Protein AF-A0A7X7C163-F1 (afdb_monomer)

Sequence (228 aa):
MSGCGCSKETPCEDKKSQQENHPSIAEASNSKNCDNTPSCCGEEEEEKSSSPCCNTSNSCEDTAQSCCGSDPKENLSTEDVLKNSHYMSEYLVPKMDCSAEEQMVRMALSSIDGVQKLIFDLPNRSLKVLHNQKDENITTKLEALGFGAKLVKTETYISNQQAKQTSTYTIPKMDCSAEEQMVRMALADIEAVKGLTFDLPNRKLKVFHNEGSQQITAKLEGLGFGAK

Foldseek 3Di:
DYDDDDDDDDDDDDDDDDDDDDDDDDDDDDDDDDDDDDDDDDDDDDDDDDDDDDDDDDDDDDDDDDDDDDDPDPPPDPVVVLQPFKKKWKKQQQQQQDVVSVVVLVVLCVPDPFFDDWDDDNVRSMIIIIGSDDCPSSQVSSVVVVRPMDTPDMGTQQDLVVFPDKDKKQQQQLQDVVVVVVLVVLCVPPPQFRDWDDDNVRNMIITRGHDDVVVSQVSSVVVVRPMD

Secondary structure (DSSP, 8-state):
-----------------------------------------------------------------------------HHHHHHT-EEEEEEE-TT--SHHHHHHHHHHHTTSTTEEEEEEETTTTEEEEEESS-THHHHHHHHTTTS--EEEEEEEE--GGG-SEEEEEE-TT--SHHHHHHHHHHHTT-TTEEEEEEETTTTEEEEEESS-HHHHHHHHHHTTS---

Mean predicted aligned error: 19.66 Å

Structure (mmCIF, N/CA/C/O backbone):
data_AF-A0A7X7C163-F1
#
_entry.id   AF-A0A7X7C163-F1
#
loop_
_atom_site.group_PDB
_atom_site.id
_atom_site.type_symbol
_atom_site.label_atom_id
_atom_site.label_alt_id
_atom_site.label_comp_id
_atom_site.label_asym_id
_atom_site.label_entity_id
_atom_site.label_seq_id
_atom_site.pdbx_PDB_ins_code
_atom_site.Cartn_x
_atom_site.Cartn_y
_atom_site.Cartn_z
_atom_site.occupancy
_atom_site.B_iso_or_equiv
_atom_site.auth_seq_id
_atom_site.auth_comp_id
_atom_site.auth_asym_id
_atom_site.auth_atom_id
_atom_site.pdbx_PDB_model_num
ATOM 1 N N . MET A 1 1 ? 54.434 -41.492 25.769 1.00 43.34 1 MET A N 1
ATOM 2 C CA . MET A 1 1 ? 54.357 -40.140 26.360 1.00 43.34 1 MET A CA 1
ATOM 3 C C . MET A 1 1 ? 53.172 -39.471 25.675 1.00 43.34 1 MET A C 1
ATOM 5 O O . MET A 1 1 ? 53.301 -39.134 24.512 1.00 43.34 1 MET A O 1
ATOM 9 N N . SER A 1 2 ? 51.940 -39.621 26.167 1.00 45.62 2 SER A N 1
ATOM 10 C CA . SER A 1 2 ? 51.389 -39.162 27.462 1.00 45.62 2 SER A CA 1
ATOM 11 C C . SER A 1 2 ? 51.064 -37.659 27.410 1.00 45.62 2 SER A C 1
ATOM 13 O O . SER A 1 2 ? 51.985 -36.873 27.239 1.00 45.62 2 SER A O 1
ATOM 15 N N . GLY A 1 3 ? 49.804 -37.228 27.544 1.00 41.19 3 GLY A N 1
ATOM 16 C CA . GLY A 1 3 ? 48.594 -38.038 27.763 1.00 41.19 3 GLY A CA 1
ATOM 17 C C . GLY A 1 3 ? 47.276 -37.270 27.595 1.00 41.19 3 GLY A C 1
ATOM 18 O O . GLY A 1 3 ? 47.270 -36.104 27.213 1.00 41.19 3 GLY A O 1
ATOM 19 N N . CYS A 1 4 ? 46.160 -37.956 27.854 1.00 47.44 4 CYS A N 1
ATOM 20 C CA . CYS A 1 4 ? 44.799 -37.415 27.760 1.00 47.44 4 CYS A CA 1
ATOM 21 C C . CYS A 1 4 ? 44.420 -36.552 28.980 1.00 47.44 4 CYS A C 1
ATOM 23 O O . CYS A 1 4 ? 45.044 -36.652 30.034 1.00 47.44 4 CYS A O 1
ATOM 25 N N . GLY A 1 5 ? 43.344 -35.764 28.856 1.00 39.53 5 GLY A N 1
ATOM 26 C CA . GLY A 1 5 ? 42.846 -34.885 29.922 1.00 39.53 5 GLY A CA 1
ATOM 27 C C . GLY A 1 5 ? 41.335 -34.639 29.867 1.00 39.53 5 GLY A C 1
ATOM 28 O O . GLY A 1 5 ? 40.908 -33.502 29.713 1.00 39.53 5 GLY A O 1
ATOM 29 N N . CYS A 1 6 ? 40.523 -35.696 29.973 1.00 45.75 6 CYS A N 1
ATOM 30 C CA . CYS A 1 6 ? 39.070 -35.589 30.178 1.00 45.75 6 CYS A CA 1
ATOM 31 C C . CYS A 1 6 ? 38.706 -35.916 31.637 1.00 45.75 6 CYS A C 1
ATOM 33 O O . CYS A 1 6 ? 39.277 -36.829 32.234 1.00 45.75 6 CYS A O 1
ATOM 35 N N . SER A 1 7 ? 37.782 -35.150 32.221 1.00 51.50 7 SER A N 1
ATOM 36 C CA . SER A 1 7 ? 37.245 -35.274 33.591 1.00 51.50 7 SER A CA 1
ATOM 37 C C . SER A 1 7 ? 36.124 -34.237 33.755 1.00 51.50 7 SER A C 1
ATOM 39 O O . SER A 1 7 ? 36.299 -33.131 33.253 1.00 51.50 7 SER A O 1
ATOM 41 N N . LYS A 1 8 ? 34.988 -34.451 34.431 1.00 43.84 8 LYS A N 1
ATOM 42 C CA . LYS A 1 8 ? 34.334 -35.616 35.081 1.00 43.84 8 LYS A CA 1
ATOM 43 C C . LYS A 1 8 ? 32.813 -35.387 34.918 1.00 43.84 8 LYS A C 1
ATOM 45 O O . LYS A 1 8 ? 32.394 -34.238 34.885 1.00 43.84 8 LYS A O 1
ATOM 50 N N . GLU A 1 9 ? 32.017 -36.375 34.520 1.00 38.50 9 GLU A N 1
ATOM 51 C CA . GLU A 1 9 ? 31.303 -37.364 35.359 1.00 38.50 9 GLU A CA 1
ATOM 52 C C . GLU A 1 9 ? 30.179 -36.817 36.278 1.00 38.50 9 GLU A C 1
ATOM 54 O O . GLU A 1 9 ? 30.299 -35.782 36.924 1.00 38.50 9 GLU A O 1
ATOM 59 N N . THR A 1 10 ? 29.073 -37.571 36.253 1.00 44.94 10 THR A N 1
ATOM 60 C CA . THR A 1 10 ? 27.716 -37.479 36.863 1.00 44.94 10 THR A CA 1
ATOM 61 C C . THR A 1 10 ? 27.702 -37.820 38.387 1.00 44.94 10 THR A C 1
ATOM 63 O O . THR A 1 10 ? 28.803 -38.091 38.871 1.00 44.94 10 THR A O 1
ATOM 66 N N . PRO A 1 11 ? 26.577 -37.872 39.182 1.00 47.72 11 PRO A N 1
ATOM 67 C CA . PRO A 1 11 ? 25.176 -38.224 38.811 1.00 47.72 11 PRO A CA 1
ATOM 68 C C . PRO A 1 11 ? 23.972 -37.669 39.654 1.00 47.72 11 PRO A C 1
ATOM 70 O O . PRO A 1 11 ? 24.165 -36.829 40.521 1.00 47.72 11 PRO A O 1
ATOM 73 N N . CYS A 1 12 ? 22.750 -38.162 39.329 1.00 32.56 12 CYS A N 1
ATOM 74 C CA . CYS A 1 12 ? 21.552 -38.565 40.139 1.00 32.56 12 CYS A CA 1
ATOM 75 C C . CYS A 1 12 ? 21.162 -37.850 41.479 1.00 32.56 12 CYS A C 1
ATOM 77 O O . CYS A 1 12 ? 22.019 -37.351 42.190 1.00 32.56 12 CYS A O 1
ATOM 79 N N . GLU A 1 13 ? 19.903 -37.817 41.974 1.00 34.78 13 GLU A N 1
ATOM 80 C CA . GLU A 1 13 ? 18.602 -38.428 41.579 1.00 34.78 13 GLU A CA 1
ATOM 81 C C . GLU A 1 13 ? 17.375 -37.752 42.274 1.00 34.78 13 GLU A C 1
ATOM 83 O O . GLU A 1 13 ? 17.537 -36.985 43.219 1.00 34.78 13 GLU A O 1
ATOM 88 N N . ASP A 1 14 ? 16.157 -38.087 41.817 1.00 37.56 14 ASP A N 1
ATOM 89 C CA . ASP A 1 14 ? 14.816 -38.090 42.462 1.00 37.56 14 ASP A CA 1
ATOM 90 C C . ASP A 1 14 ? 14.486 -37.330 43.782 1.00 37.56 14 ASP A C 1
ATOM 92 O O . ASP A 1 14 ? 15.021 -37.651 44.846 1.00 37.56 14 ASP A O 1
ATOM 96 N N . LYS A 1 15 ? 13.350 -36.582 43.785 1.00 40.62 15 LYS A N 1
ATOM 97 C CA . LYS A 1 15 ? 12.079 -37.022 44.457 1.00 40.62 15 LYS A CA 1
ATOM 98 C C . LYS A 1 15 ? 10.844 -36.087 44.353 1.00 40.62 15 LYS A C 1
ATOM 100 O O . LYS A 1 15 ? 10.758 -35.046 44.992 1.00 40.62 15 LYS A O 1
ATOM 105 N N . LYS A 1 16 ? 9.814 -36.591 43.657 1.00 35.09 16 LYS A N 1
ATOM 106 C CA . LYS A 1 16 ? 8.358 -36.605 43.976 1.00 35.09 16 LYS A CA 1
ATOM 107 C C . LYS A 1 16 ? 7.846 -35.877 45.249 1.00 35.09 16 LYS A C 1
ATOM 109 O O . LYS A 1 16 ? 8.135 -36.356 46.347 1.00 35.09 16 LYS A O 1
ATOM 114 N N . SER A 1 17 ? 6.863 -34.961 45.104 1.00 33.31 17 SER A N 1
ATOM 115 C CA . SER A 1 17 ? 5.543 -34.991 45.811 1.00 33.31 17 SER A CA 1
ATOM 116 C C . SER A 1 17 ? 4.623 -33.766 45.601 1.00 33.31 17 SER A C 1
ATOM 118 O O . SER A 1 17 ? 5.122 -32.656 45.647 1.00 33.31 17 SER A O 1
ATOM 120 N N . GLN A 1 18 ? 3.300 -34.031 45.520 1.00 40.78 18 GLN A N 1
ATOM 121 C CA . GLN A 1 18 ? 2.119 -33.267 46.025 1.00 40.78 18 GLN A CA 1
ATOM 122 C C . GLN A 1 18 ? 1.960 -31.774 45.609 1.00 40.78 18 GLN A C 1
ATOM 124 O O . GLN A 1 18 ? 2.903 -31.005 45.691 1.00 40.78 18 GLN A O 1
ATOM 129 N N . GLN A 1 19 ? 0.841 -31.255 45.074 1.00 40.81 19 GLN A N 1
ATOM 130 C CA . GLN A 1 19 ? -0.621 -31.462 45.234 1.00 40.81 19 GLN A CA 1
ATOM 131 C C . GLN A 1 19 ? -1.280 -30.684 46.394 1.00 40.81 19 GLN A C 1
ATOM 133 O O . GLN A 1 19 ? -1.456 -31.238 47.472 1.00 40.81 19 GLN A O 1
ATOM 138 N N . GLU A 1 20 ? -1.816 -29.499 46.078 1.00 36.47 20 GLU A N 1
ATOM 139 C CA . GLU A 1 20 ? -3.064 -28.924 46.625 1.00 36.47 20 GLU A CA 1
ATOM 140 C C . GLU A 1 20 ? -3.796 -28.250 45.437 1.00 36.47 20 GLU A C 1
ATOM 142 O O . GLU A 1 20 ? -3.162 -27.564 44.641 1.00 36.47 20 GLU A O 1
ATOM 147 N N . ASN A 1 21 ? -5.013 -28.647 45.046 1.00 34.69 21 ASN A N 1
ATOM 148 C CA . ASN A 1 21 ? -6.329 -28.448 45.677 1.00 34.69 21 ASN A CA 1
ATOM 149 C C . ASN A 1 21 ? -6.842 -26.995 45.630 1.00 34.69 21 ASN A C 1
ATOM 151 O O . ASN A 1 21 ? -6.471 -26.163 46.446 1.00 34.69 21 ASN A O 1
ATOM 155 N N . HIS A 1 22 ? -7.800 -26.745 44.732 1.00 40.66 22 HIS A N 1
ATOM 156 C CA . HIS A 1 22 ? -8.707 -25.595 44.778 1.00 40.66 22 HIS A CA 1
ATOM 157 C C . HIS A 1 22 ? -10.124 -26.065 44.394 1.00 40.66 22 HIS A C 1
ATOM 159 O O . HIS A 1 22 ? -10.364 -26.354 43.220 1.00 40.66 22 HIS A O 1
ATOM 165 N N . PRO A 1 23 ? -11.061 -26.194 45.349 1.00 41.75 23 PRO A N 1
ATOM 166 C CA . PRO A 1 23 ? -12.458 -26.486 45.054 1.00 41.75 23 PRO A CA 1
ATOM 167 C C . PRO A 1 23 ? -13.252 -25.195 44.806 1.00 41.75 23 PRO A C 1
ATOM 169 O O . PRO A 1 23 ? -12.978 -24.157 45.407 1.00 41.75 23 PRO A O 1
ATOM 172 N N . SER A 1 24 ? -14.305 -25.283 43.996 1.00 38.94 24 SER A N 1
ATOM 173 C CA . SER A 1 24 ? -15.470 -24.402 44.119 1.00 38.94 24 SER A CA 1
ATOM 174 C C . SER A 1 24 ? -16.736 -25.166 43.728 1.00 38.94 24 SER A C 1
ATOM 176 O O . SER A 1 24 ? -16.663 -26.178 43.029 1.00 38.94 24 SER A O 1
ATOM 178 N N . ILE A 1 25 ? -17.875 -24.732 44.261 1.00 39.25 25 ILE A N 1
ATOM 179 C CA . ILE A 1 25 ? -19.127 -25.499 44.326 1.00 39.25 25 ILE A CA 1
ATOM 180 C C . ILE A 1 25 ? -20.136 -24.987 43.281 1.00 39.25 25 ILE A C 1
ATOM 182 O O . ILE A 1 25 ? -19.998 -23.889 42.746 1.00 39.25 25 ILE A O 1
ATOM 186 N N . ALA A 1 26 ? -21.108 -25.833 42.939 1.00 33.66 26 ALA A N 1
ATOM 187 C CA . ALA A 1 26 ? -22.100 -25.608 41.894 1.00 33.66 26 ALA A CA 1
ATOM 188 C C . ALA A 1 26 ? -23.344 -24.811 42.362 1.00 33.66 26 ALA A C 1
ATOM 190 O O . ALA A 1 26 ? -23.456 -24.426 43.521 1.00 33.66 26 ALA A O 1
ATOM 191 N N . GLU A 1 27 ? -24.290 -24.661 41.426 1.00 30.41 27 GLU A N 1
ATOM 192 C CA . GLU A 1 27 ? -25.706 -24.287 41.600 1.00 30.41 27 GLU A CA 1
ATOM 193 C C . GLU A 1 27 ? -26.065 -22.841 42.004 1.00 30.41 27 GLU A C 1
ATOM 195 O O . GLU A 1 27 ? -25.973 -22.438 43.158 1.00 30.41 27 GLU A O 1
ATOM 200 N N . ALA A 1 28 ? -26.678 -22.118 41.055 1.00 33.34 28 ALA A N 1
ATOM 201 C CA . ALA A 1 28 ? -27.829 -21.247 41.326 1.00 33.34 28 ALA A CA 1
ATOM 202 C C . ALA A 1 28 ? -28.671 -21.050 40.048 1.00 33.34 28 ALA A C 1
ATOM 204 O O . ALA A 1 28 ? -28.239 -20.422 39.083 1.00 33.34 28 ALA A O 1
ATOM 205 N N . SER A 1 29 ? -29.883 -21.602 40.036 1.00 34.09 29 SER A N 1
ATOM 206 C CA . SER A 1 29 ? -30.812 -21.580 38.899 1.00 34.09 29 SER A CA 1
ATOM 207 C C . SER A 1 29 ? -31.356 -20.182 38.579 1.00 34.09 29 SER A C 1
ATOM 209 O O . SER A 1 29 ? -31.888 -19.519 39.469 1.00 34.09 29 SER A O 1
ATOM 211 N N . ASN A 1 30 ? -31.389 -19.789 37.300 1.00 38.81 30 ASN A N 1
ATOM 212 C CA . ASN A 1 30 ? -32.339 -18.771 36.835 1.00 38.81 30 ASN A CA 1
ATOM 213 C C . ASN A 1 30 ? -32.775 -18.974 35.374 1.00 38.81 30 ASN A C 1
ATOM 215 O O . ASN A 1 30 ? -32.057 -18.613 34.449 1.00 38.81 30 ASN A O 1
ATOM 219 N N . SER A 1 31 ? -33.977 -19.525 35.203 1.00 38.12 31 SER A N 1
ATOM 220 C CA . SER A 1 31 ? -34.828 -19.363 34.018 1.00 38.12 31 SER A CA 1
ATOM 221 C C . SER A 1 31 ? -36.252 -19.745 34.415 1.00 38.12 31 SER A C 1
ATOM 223 O O . SER A 1 31 ? -36.594 -20.927 34.473 1.00 38.12 31 SER A O 1
ATOM 225 N N . LYS A 1 32 ? -37.084 -18.752 34.748 1.00 42.88 32 LYS A N 1
ATOM 226 C CA . LYS A 1 32 ? -38.535 -18.954 34.855 1.00 42.88 32 LYS A CA 1
ATOM 227 C C . LYS A 1 32 ? -39.162 -18.736 33.486 1.00 42.88 32 LYS A C 1
ATOM 229 O O . LYS A 1 32 ? -38.923 -17.715 32.853 1.00 42.88 32 LYS A O 1
ATOM 234 N N . ASN A 1 33 ? -39.958 -19.709 33.065 1.00 33.28 33 ASN A N 1
ATOM 235 C CA . ASN A 1 33 ? -40.714 -19.660 31.826 1.00 33.28 33 ASN A CA 1
ATOM 236 C C . ASN A 1 33 ? -41.830 -18.597 31.887 1.00 33.28 33 ASN A C 1
ATOM 238 O O . ASN A 1 33 ? -42.485 -18.453 32.922 1.00 33.28 33 ASN A O 1
ATOM 242 N N . CYS A 1 34 ? -42.084 -17.934 30.761 1.00 32.50 34 CYS A N 1
ATOM 243 C CA . CYS A 1 34 ? -43.362 -17.300 30.452 1.00 32.50 34 CYS A CA 1
ATOM 244 C C . CYS A 1 34 ? -43.662 -17.358 28.942 1.00 32.50 34 CYS A C 1
ATOM 246 O O . CYS A 1 34 ? -43.731 -16.336 28.261 1.00 32.50 34 CYS A O 1
ATOM 248 N N . ASP A 1 35 ? -43.900 -18.571 28.435 1.00 37.91 35 ASP A N 1
ATOM 249 C CA . ASP A 1 35 ? -44.769 -18.782 27.272 1.00 37.91 35 ASP A CA 1
ATOM 250 C C . ASP A 1 35 ? -46.039 -17.922 27.392 1.00 37.91 35 ASP A C 1
ATOM 252 O O . ASP A 1 35 ? -46.690 -17.932 28.439 1.00 37.91 35 ASP A O 1
ATOM 256 N N . ASN A 1 36 ? -46.404 -17.222 26.314 1.00 39.03 36 ASN A N 1
ATOM 257 C CA . ASN A 1 36 ? -47.794 -16.993 25.901 1.00 39.03 36 ASN A CA 1
ATOM 258 C C . ASN A 1 36 ? -47.837 -16.253 24.554 1.00 39.03 36 ASN A C 1
ATOM 260 O O . ASN A 1 36 ? -47.692 -15.033 24.492 1.00 39.03 36 ASN A O 1
ATOM 264 N N . THR A 1 37 ? -48.094 -16.993 23.476 1.00 48.31 37 THR A N 1
ATOM 265 C CA . THR A 1 37 ? -48.636 -16.438 22.227 1.00 48.31 37 THR A CA 1
ATOM 266 C C . THR A 1 37 ? -50.166 -16.505 22.266 1.00 48.31 37 THR A C 1
ATOM 268 O O . THR A 1 37 ? -50.745 -17.493 22.715 1.00 48.31 37 THR A O 1
ATOM 271 N N . PRO A 1 38 ? -50.837 -15.430 21.838 1.00 47.22 38 PRO A N 1
ATOM 272 C CA . PRO A 1 38 ? -51.682 -15.491 20.637 1.00 47.22 38 PRO A CA 1
ATOM 273 C C . PRO A 1 38 ? -51.299 -14.358 19.653 1.00 47.22 38 PRO A C 1
ATOM 275 O O . PRO A 1 38 ? -50.679 -13.383 20.061 1.00 47.22 38 PRO A O 1
ATOM 278 N N . SER A 1 39 ? -51.472 -14.441 18.328 1.00 34.16 39 SER A N 1
ATOM 279 C CA . SER A 1 39 ? -52.536 -15.019 17.477 1.00 34.16 39 SER A CA 1
ATOM 280 C C . SER A 1 39 ? -53.778 -14.118 17.333 1.00 34.16 39 SER A C 1
ATOM 282 O O . SER A 1 39 ? -54.325 -13.668 18.332 1.00 34.16 39 SER A O 1
ATOM 284 N N . CYS A 1 40 ? -54.238 -13.956 16.080 1.00 27.47 40 CYS A N 1
ATOM 285 C CA . CYS A 1 40 ? -55.281 -13.033 15.573 1.00 27.47 40 CYS A CA 1
ATOM 286 C C . CYS A 1 40 ? -54.885 -11.533 15.592 1.00 27.47 40 CYS A C 1
ATOM 288 O O . CYS A 1 40 ? -54.159 -11.117 16.488 1.00 27.47 40 CYS A O 1
ATOM 290 N N . CYS A 1 41 ? -55.186 -10.662 14.610 1.00 30.12 41 CYS A N 1
ATOM 291 C CA . CYS A 1 41 ? -56.187 -10.574 13.514 1.00 30.12 41 CYS A CA 1
ATOM 292 C C . CYS A 1 41 ? -57.550 -9.961 13.917 1.00 30.12 41 CYS A C 1
ATOM 294 O O . CYS A 1 41 ? -58.169 -10.432 14.866 1.00 30.12 41 CYS A O 1
ATOM 296 N N . GLY A 1 42 ? -57.998 -8.957 13.143 1.00 28.09 42 GLY A N 1
ATOM 297 C CA . GLY A 1 42 ? -59.059 -7.970 13.453 1.00 28.09 42 GLY A CA 1
ATOM 298 C C . GLY A 1 42 ? -58.418 -6.605 13.797 1.00 28.09 42 GLY A C 1
ATOM 299 O O . GLY A 1 42 ? -57.494 -6.594 14.605 1.00 28.09 42 GLY A O 1
ATOM 300 N N . GLU A 1 43 ? -58.639 -5.481 13.091 1.00 32.19 43 GLU A N 1
ATOM 301 C CA . GLU A 1 43 ? -59.899 -4.723 12.847 1.00 32.19 43 GLU A CA 1
ATOM 302 C C . GLU A 1 43 ? -60.372 -4.030 14.151 1.00 32.19 43 GLU A C 1
ATOM 304 O O . GLU A 1 43 ? -60.623 -4.728 15.129 1.00 32.19 43 GLU A O 1
ATOM 309 N N . GLU A 1 44 ? -60.455 -2.691 14.298 1.00 32.94 44 GLU A N 1
ATOM 310 C CA . GLU A 1 44 ? -60.303 -1.501 13.398 1.00 32.94 44 GLU A CA 1
ATOM 311 C C . GLU A 1 44 ? -59.664 -0.309 14.218 1.00 32.94 44 GLU A C 1
ATOM 313 O O . GLU A 1 44 ? -59.368 -0.514 15.394 1.00 32.94 44 GLU A O 1
ATOM 318 N N . GLU A 1 45 ? -59.365 0.939 13.787 1.00 31.67 45 GLU 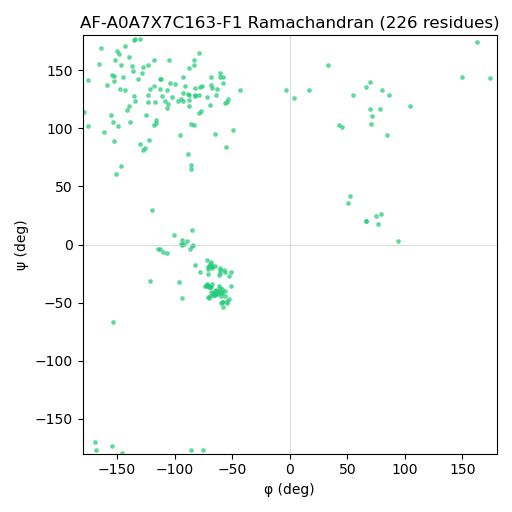A N 1
ATOM 319 C CA . GLU A 1 45 ? -59.537 1.688 12.513 1.00 31.67 45 GLU A CA 1
ATOM 320 C C . GLU A 1 45 ? -58.480 2.838 12.310 1.00 31.67 45 GLU A C 1
ATOM 322 O O . GLU A 1 45 ? -57.642 2.752 11.416 1.00 31.67 45 GLU A O 1
ATOM 327 N N . GLU A 1 46 ? -58.505 3.903 13.135 1.00 31.52 46 GLU A N 1
ATOM 328 C CA . GLU A 1 46 ? -57.883 5.254 12.969 1.00 31.52 46 GLU A CA 1
ATOM 329 C C . GLU A 1 46 ? -56.816 5.599 14.058 1.00 31.52 46 GLU A C 1
ATOM 331 O O . GLU A 1 46 ? -56.858 5.022 15.142 1.00 31.52 46 GLU A O 1
ATOM 336 N N . GLU A 1 47 ? -55.830 6.517 13.955 1.00 32.47 47 GLU A N 1
ATOM 337 C CA . GLU A 1 47 ? -55.323 7.523 12.977 1.00 32.47 47 GLU A CA 1
ATOM 338 C C . GLU A 1 47 ? -53.756 7.543 13.051 1.00 32.47 47 GLU A C 1
ATOM 340 O O . GLU A 1 47 ? -53.189 6.981 13.985 1.00 32.47 47 GLU A O 1
ATOM 345 N N . LYS A 1 48 ? -52.921 8.189 12.210 1.00 30.30 48 LYS A N 1
ATOM 346 C CA . LYS A 1 48 ? -53.052 9.035 10.998 1.00 30.30 48 LYS A CA 1
ATOM 347 C C . LYS A 1 48 ? -51.757 8.882 10.173 1.00 30.30 48 LYS A C 1
ATOM 349 O O . LYS A 1 48 ? -50.679 8.824 10.762 1.00 30.30 48 LYS A O 1
ATOM 354 N N . SER A 1 49 ? -51.811 8.898 8.837 1.00 32.09 49 SER A N 1
ATOM 355 C CA . SER A 1 49 ? -50.598 8.908 7.994 1.00 32.09 49 SER A CA 1
ATOM 356 C C . SER A 1 49 ? -50.813 9.596 6.640 1.00 32.09 49 SER A C 1
ATOM 358 O O . SER A 1 49 ? -51.938 9.706 6.168 1.00 32.09 49 SER A O 1
ATOM 360 N N . SER A 1 50 ? -49.705 10.034 6.032 1.00 38.34 50 SER A N 1
ATOM 361 C CA . SER A 1 50 ? -49.545 10.475 4.634 1.00 38.34 50 SER A CA 1
ATOM 362 C C . SER A 1 50 ? -50.599 11.426 4.041 1.00 38.34 50 SER A C 1
ATOM 364 O O . SER A 1 50 ? -51.597 10.993 3.468 1.00 38.34 50 SER A O 1
ATOM 366 N N . SER A 1 51 ? -50.268 12.719 3.978 1.00 46.50 51 SER A N 1
ATOM 367 C CA . SER A 1 51 ? -50.747 13.575 2.881 1.00 46.50 51 SER A CA 1
ATOM 368 C C . SER A 1 51 ? -50.185 13.049 1.555 1.00 46.50 51 SER A C 1
ATOM 370 O O . SER A 1 51 ? -48.978 12.806 1.464 1.00 46.50 51 SER A O 1
ATOM 372 N N . PRO A 1 52 ? -51.013 12.925 0.508 1.00 49.84 52 PRO A N 1
ATOM 373 C CA . PRO A 1 52 ? -50.849 13.876 -0.591 1.00 49.84 52 PRO A CA 1
ATOM 374 C C . PRO A 1 52 ? -52.169 14.279 -1.263 1.00 49.84 52 PRO A C 1
ATOM 376 O O . PRO A 1 52 ? -53.030 13.444 -1.518 1.00 49.84 52 PRO A O 1
ATOM 379 N N . CYS A 1 53 ? -52.267 15.540 -1.689 1.00 28.81 53 CYS A N 1
ATOM 380 C CA . CYS A 1 53 ? -52.971 15.871 -2.927 1.00 28.81 53 CYS A CA 1
ATOM 381 C C . CYS A 1 53 ? -52.512 17.234 -3.459 1.00 28.81 53 CYS A C 1
ATOM 383 O O . CYS A 1 53 ? -52.353 18.187 -2.698 1.00 28.81 53 CYS A O 1
ATOM 385 N N . CYS A 1 54 ? -52.292 17.323 -4.768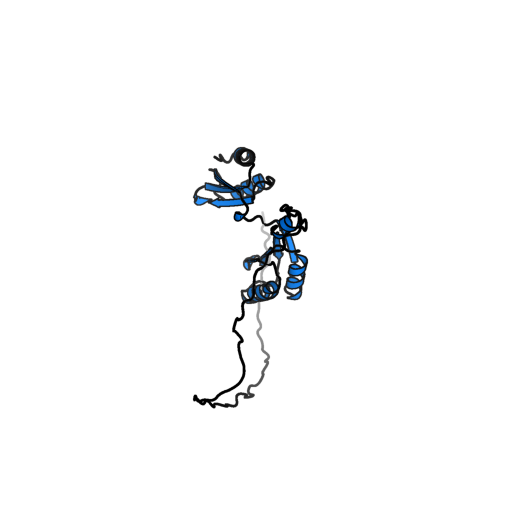 1.00 40.19 54 CYS A N 1
ATOM 386 C CA . CYS A 1 54 ? -52.117 18.585 -5.482 1.00 40.19 54 CYS A CA 1
ATOM 387 C C . CYS A 1 54 ? -53.480 19.203 -5.843 1.00 40.19 54 CYS A C 1
ATOM 389 O O . CYS A 1 54 ? -54.479 18.486 -5.864 1.00 40.19 54 CYS A O 1
ATOM 391 N N . ASN A 1 55 ? -53.478 20.522 -6.094 1.00 35.31 55 ASN A N 1
ATOM 392 C CA . ASN A 1 55 ? -54.476 21.413 -6.733 1.00 35.31 55 ASN A CA 1
ATOM 393 C C . ASN A 1 55 ? -54.318 22.815 -6.085 1.00 35.31 55 ASN A C 1
ATOM 395 O O . ASN A 1 55 ? -53.964 22.900 -4.914 1.00 35.31 55 ASN A O 1
ATOM 399 N N . THR A 1 56 ? -54.477 23.958 -6.759 1.00 36.34 56 THR A N 1
ATOM 400 C CA . THR A 1 56 ? -55.100 24.239 -8.068 1.00 36.34 56 THR A CA 1
ATOM 401 C C . THR A 1 56 ? -54.240 25.221 -8.882 1.00 36.34 56 THR A C 1
ATOM 403 O O . THR A 1 56 ? -53.516 26.039 -8.322 1.00 36.34 56 THR A O 1
ATOM 406 N N . SER A 1 57 ? -54.345 25.167 -10.210 1.00 55.50 57 SER A N 1
ATOM 407 C CA . SER A 1 57 ? -53.756 26.126 -11.158 1.00 55.50 57 SER A CA 1
ATOM 408 C C . SER A 1 57 ? -54.252 27.570 -10.986 1.00 55.50 57 SER A C 1
ATOM 410 O O . SER A 1 57 ? -55.446 27.770 -10.768 1.00 55.50 57 SER A O 1
ATOM 412 N N . ASN A 1 58 ? -53.401 28.566 -11.262 1.00 47.72 58 ASN A N 1
ATOM 413 C CA . ASN A 1 58 ? -53.855 29.854 -11.806 1.00 47.72 58 ASN A CA 1
ATOM 414 C C . ASN A 1 58 ? -52.764 30.582 -12.617 1.00 47.72 58 ASN A C 1
ATOM 416 O O . ASN A 1 58 ? -51.585 30.451 -12.307 1.00 47.72 58 ASN A O 1
ATOM 420 N N . SER A 1 59 ? -53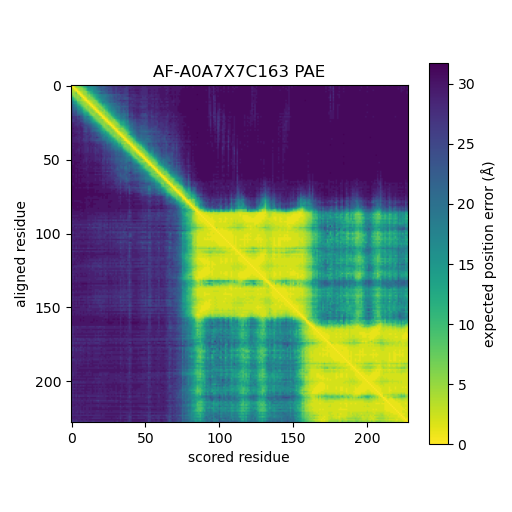.215 31.297 -13.657 1.00 36.75 59 SER A N 1
ATOM 421 C CA . SER A 1 59 ? -52.510 32.086 -14.692 1.00 36.75 59 SER A CA 1
ATOM 422 C C . SER A 1 59 ? -50.985 32.253 -14.665 1.00 36.75 59 SER A C 1
ATOM 424 O O . SER A 1 59 ? -50.399 32.760 -13.712 1.00 36.75 59 SER A O 1
ATOM 426 N N . CYS A 1 60 ? -50.388 32.037 -15.840 1.00 39.94 60 CYS A N 1
ATOM 427 C CA . CYS A 1 60 ? -49.194 32.749 -16.285 1.00 39.94 60 CYS A CA 1
ATOM 428 C C . CYS A 1 60 ? -49.595 34.047 -17.016 1.00 39.94 60 CYS A C 1
ATOM 430 O O . CYS A 1 60 ? -50.393 34.006 -17.949 1.00 39.94 60 CYS A O 1
ATOM 432 N N . GLU A 1 61 ? -49.012 35.182 -16.630 1.00 40.84 61 GLU A N 1
ATOM 433 C CA . GLU A 1 61 ? -49.026 36.424 -17.416 1.00 40.84 61 GLU A CA 1
ATOM 434 C C . GLU A 1 61 ? -47.630 37.064 -17.401 1.00 40.84 61 GLU A C 1
ATOM 436 O O . GLU A 1 61 ? -46.849 36.875 -16.467 1.00 40.84 61 GLU A O 1
ATOM 441 N N . ASP A 1 62 ? -47.300 37.768 -18.481 1.00 45.56 62 ASP A N 1
ATOM 442 C CA . ASP A 1 62 ? -45.951 38.246 -18.780 1.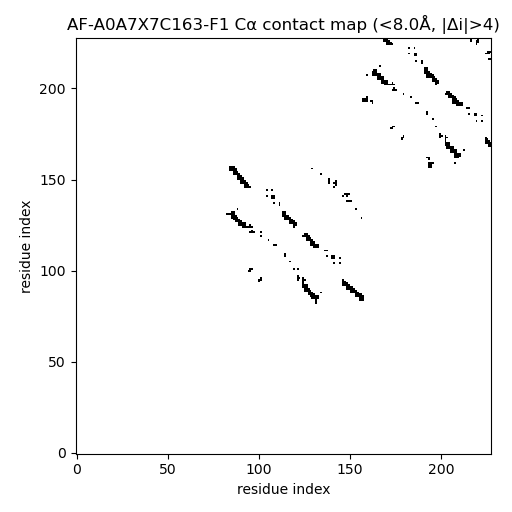00 45.56 62 ASP A CA 1
ATOM 443 C C . ASP A 1 62 ? -45.606 39.554 -18.048 1.00 45.56 62 ASP A C 1
ATOM 445 O O . ASP A 1 62 ? -46.358 40.527 -18.096 1.00 45.56 62 ASP A O 1
ATOM 449 N N . THR A 1 63 ? -44.416 39.634 -17.449 1.00 46.97 63 THR A N 1
ATOM 450 C CA . THR A 1 63 ? -43.723 40.910 -17.178 1.00 46.97 63 THR A CA 1
ATOM 451 C C . THR A 1 63 ? -42.216 40.663 -17.135 1.00 46.97 63 THR A C 1
ATOM 453 O O . THR A 1 63 ? -41.631 40.380 -16.090 1.00 46.97 63 THR A O 1
ATOM 456 N N . ALA A 1 64 ? -41.565 40.766 -18.291 1.00 52.78 64 ALA A N 1
ATOM 457 C CA . ALA A 1 64 ? -40.119 40.625 -18.394 1.00 52.78 64 ALA A CA 1
ATOM 458 C C . ALA A 1 64 ? -39.389 41.909 -17.960 1.00 52.78 64 ALA A C 1
ATOM 460 O O . ALA A 1 64 ? -39.428 42.909 -18.679 1.00 52.78 64 ALA A O 1
ATOM 461 N N . GLN A 1 65 ? -38.639 41.873 -16.849 1.00 48.03 65 GLN A N 1
ATOM 462 C CA . GLN A 1 65 ? -37.569 42.852 -16.615 1.00 48.03 65 GLN A CA 1
ATOM 463 C C . GLN A 1 65 ? -36.426 42.359 -15.703 1.00 48.03 65 GLN A C 1
ATOM 465 O O . GLN A 1 65 ? -36.532 42.316 -14.485 1.00 48.03 65 GLN A O 1
ATOM 470 N N . SER A 1 66 ? -35.291 42.069 -16.348 1.00 54.66 66 SER A N 1
ATOM 471 C CA . SER A 1 66 ? -33.920 42.373 -15.901 1.00 54.66 66 SER A CA 1
ATOM 472 C C . SER A 1 66 ? -33.531 42.153 -14.424 1.00 54.66 66 SER A C 1
ATOM 474 O O . SER A 1 66 ? -33.644 43.058 -13.598 1.00 54.66 66 SER A O 1
ATOM 476 N N . CYS A 1 67 ? -32.808 41.061 -14.163 1.00 38.47 67 CYS A N 1
ATOM 477 C CA . CYS A 1 67 ? -31.721 41.037 -13.173 1.00 38.47 67 CYS A CA 1
ATOM 478 C C . CYS A 1 67 ? -30.506 40.301 -13.755 1.00 38.47 67 CYS A C 1
ATOM 480 O O . CYS A 1 67 ? -30.633 39.182 -14.248 1.00 38.47 67 CYS A O 1
ATOM 482 N N . CYS A 1 68 ? -29.325 40.922 -13.703 1.00 43.75 68 CYS A N 1
ATOM 483 C CA . CYS A 1 68 ? -28.082 40.302 -14.157 1.00 43.75 68 CYS A CA 1
ATOM 484 C C . CYS A 1 68 ? -27.580 39.292 -13.114 1.00 43.75 68 CYS A C 1
ATOM 486 O O . CYS A 1 68 ? -27.176 39.692 -12.023 1.00 43.75 68 CYS A O 1
ATOM 488 N N . GLY A 1 69 ? -27.557 38.006 -13.463 1.00 36.47 69 GLY A N 1
ATOM 489 C CA . GLY A 1 69 ? -26.871 36.955 -12.709 1.00 36.47 69 GLY A CA 1
ATOM 490 C C . GLY A 1 69 ? -25.756 36.365 -13.564 1.00 36.47 69 GLY A C 1
ATOM 491 O O . GLY A 1 69 ? -26.044 35.649 -14.517 1.00 36.47 69 GLY A O 1
ATOM 492 N N . SER A 1 70 ? -24.504 36.713 -13.265 1.00 48.97 70 SER A N 1
ATOM 493 C CA . SER A 1 70 ? -23.331 36.270 -14.030 1.00 48.97 70 SER A CA 1
ATOM 494 C C . SER A 1 70 ? -23.181 34.749 -14.025 1.00 48.97 70 SER A C 1
ATOM 496 O O . SER A 1 70 ? -23.396 34.122 -12.987 1.00 48.97 70 SER A O 1
ATOM 498 N N . ASP A 1 71 ? -22.716 34.176 -15.138 1.00 52.19 71 ASP A N 1
ATOM 499 C CA . ASP A 1 71 ? -22.396 32.751 -15.229 1.00 52.19 71 ASP A CA 1
ATOM 500 C C . ASP A 1 71 ? -21.427 32.329 -14.110 1.00 52.19 71 ASP A C 1
ATOM 502 O O . ASP A 1 71 ? -20.320 32.884 -14.009 1.00 52.19 71 ASP A O 1
ATOM 506 N N . PRO A 1 72 ? -21.766 31.305 -13.306 1.00 50.81 72 PRO A N 1
ATOM 507 C CA . PRO A 1 72 ? -20.780 30.580 -12.530 1.00 50.81 72 PRO A CA 1
ATOM 508 C C . PRO A 1 72 ? -19.856 29.861 -13.513 1.00 50.81 72 PRO A C 1
ATOM 510 O O . PRO A 1 72 ? -20.135 28.761 -13.986 1.00 50.81 72 PRO A O 1
ATOM 513 N N . LYS A 1 73 ? -18.726 30.492 -13.845 1.00 45.25 73 LYS A N 1
ATOM 514 C CA . LYS A 1 73 ? -17.588 29.752 -14.390 1.00 45.25 73 LYS A CA 1
ATOM 515 C C . LYS A 1 73 ? -17.252 28.663 -13.379 1.00 45.25 73 LYS A C 1
ATOM 517 O O . LYS A 1 73 ? -16.961 29.000 -12.233 1.00 45.25 73 LYS A O 1
ATOM 522 N N . GLU A 1 74 ? -17.282 27.408 -13.822 1.00 47.84 74 GLU A N 1
ATOM 523 C CA . GLU A 1 74 ? -16.826 26.220 -13.090 1.00 47.84 74 GLU A CA 1
ATOM 524 C C . GLU A 1 74 ? -15.366 26.410 -12.652 1.00 47.84 74 GLU A C 1
ATOM 526 O O . GLU A 1 74 ? -14.411 26.054 -13.346 1.00 47.84 74 GLU A O 1
ATOM 531 N N . ASN A 1 75 ? -15.192 27.078 -11.515 1.00 43.56 75 ASN A N 1
ATOM 532 C CA . ASN A 1 75 ? -13.903 27.493 -10.994 1.00 43.56 75 ASN A CA 1
ATOM 533 C C . ASN A 1 75 ? -13.374 26.344 -10.138 1.00 43.56 75 ASN A C 1
ATOM 535 O O . ASN A 1 75 ? -13.534 26.350 -8.919 1.00 43.56 75 ASN A O 1
ATOM 539 N N . LEU A 1 76 ? -12.852 25.325 -10.830 1.00 48.19 76 LEU A N 1
ATOM 540 C CA . LEU A 1 76 ? -12.441 24.030 -10.288 1.00 48.19 76 LEU A CA 1
ATOM 541 C C . LEU A 1 76 ? -11.551 24.214 -9.050 1.00 48.19 76 LEU A C 1
ATOM 543 O O . LEU A 1 76 ? -10.361 24.512 -9.163 1.00 48.19 76 LEU A O 1
ATOM 547 N N . SER A 1 77 ? -12.156 24.090 -7.869 1.00 43.88 77 SER A N 1
ATOM 548 C CA . SER A 1 77 ? -11.538 24.576 -6.641 1.00 43.88 77 SER A CA 1
ATOM 549 C C . SER A 1 77 ? -10.435 23.627 -6.172 1.00 43.88 77 SER A C 1
ATOM 551 O O . SER A 1 77 ? -10.598 22.404 -6.168 1.00 43.88 77 SER A O 1
ATOM 553 N N . THR A 1 78 ? -9.295 24.180 -5.752 1.00 51.00 78 THR A N 1
ATOM 554 C CA . THR A 1 78 ? -8.161 23.386 -5.250 1.00 51.00 78 THR A CA 1
ATOM 555 C C . THR A 1 78 ? -8.544 22.555 -4.013 1.00 51.00 78 THR A C 1
ATOM 557 O O . THR A 1 78 ? -7.971 21.493 -3.779 1.00 51.00 78 THR A O 1
ATOM 560 N N . GLU A 1 79 ? -9.571 22.989 -3.274 1.00 49.34 79 GLU A N 1
ATOM 561 C CA . GLU A 1 79 ? -10.170 22.277 -2.140 1.00 49.34 79 GLU A CA 1
ATOM 562 C C . GLU A 1 79 ? -10.771 20.918 -2.541 1.00 49.34 79 GLU A C 1
ATOM 564 O O . GLU A 1 79 ? -10.688 19.949 -1.786 1.00 49.34 79 GLU A O 1
ATOM 569 N N . ASP A 1 80 ? -11.362 20.804 -3.736 1.00 47.41 80 ASP A N 1
ATOM 570 C CA . ASP A 1 80 ? -11.975 19.554 -4.213 1.00 47.41 80 ASP A CA 1
ATOM 571 C C . ASP A 1 80 ? -10.940 18.539 -4.721 1.00 47.41 80 ASP A C 1
ATOM 573 O O . ASP A 1 80 ? -11.170 17.329 -4.664 1.00 47.41 80 ASP A O 1
ATOM 577 N N . VAL A 1 81 ? -9.757 19.008 -5.133 1.00 46.72 81 VAL A N 1
ATOM 578 C CA . VAL A 1 81 ? -8.622 18.142 -5.503 1.00 46.72 81 VAL A CA 1
ATOM 579 C C . VAL A 1 81 ? -8.069 17.404 -4.274 1.00 46.72 81 VAL A C 1
ATOM 581 O O . VAL A 1 81 ? -7.677 16.237 -4.366 1.00 46.72 81 VAL A O 1
ATOM 584 N N . LEU A 1 82 ? -8.097 18.040 -3.097 1.00 48.00 82 LEU A N 1
ATOM 585 C CA . LEU A 1 82 ? -7.667 17.422 -1.838 1.00 48.00 82 LEU A CA 1
ATOM 586 C C . LEU A 1 82 ? -8.646 16.343 -1.343 1.00 48.00 82 LEU A C 1
ATOM 588 O O . LEU A 1 82 ? -8.198 15.310 -0.850 1.00 48.00 82 LEU A O 1
ATOM 592 N N . LYS A 1 83 ? -9.963 16.504 -1.541 1.00 49.28 83 LYS A N 1
ATOM 593 C CA . LYS A 1 83 ? -10.992 15.535 -1.087 1.00 49.28 83 LYS A CA 1
ATOM 594 C C . LYS A 1 83 ? -10.857 14.138 -1.718 1.00 49.28 83 LYS A C 1
ATOM 596 O O . LYS A 1 83 ? -11.261 13.151 -1.100 1.00 49.28 83 LYS A O 1
ATOM 601 N N . ASN A 1 84 ? -10.262 14.062 -2.912 1.00 57.09 84 ASN A N 1
ATOM 602 C CA . ASN A 1 84 ? -9.977 12.823 -3.652 1.00 57.09 84 ASN A CA 1
ATOM 603 C C . ASN A 1 84 ? -8.511 12.352 -3.530 1.00 57.09 84 ASN A C 1
ATOM 605 O O . ASN A 1 84 ? -8.100 11.412 -4.218 1.00 57.09 84 ASN A O 1
ATOM 609 N N . SER A 1 85 ? -7.712 12.980 -2.662 1.00 63.88 85 SER A N 1
ATOM 610 C CA . SER A 1 85 ? -6.388 12.479 -2.296 1.00 63.88 85 SER A CA 1
ATOM 611 C C . SER A 1 85 ? -6.545 11.431 -1.195 1.00 63.88 85 SER A C 1
ATOM 613 O O . SER A 1 85 ? -6.809 11.751 -0.038 1.00 63.88 85 SER A O 1
ATOM 615 N N . HIS A 1 86 ? -6.429 10.159 -1.572 1.00 84.19 86 HIS A N 1
ATOM 616 C CA . HIS A 1 86 ? -6.466 9.056 -0.618 1.00 84.19 86 HIS A CA 1
ATOM 617 C C . HIS A 1 86 ? -5.076 8.851 0.009 1.00 84.19 86 HIS A C 1
ATOM 619 O O . HIS A 1 86 ? -4.042 9.139 -0.596 1.00 84.19 86 HIS A O 1
ATOM 625 N N . TYR A 1 87 ? -5.055 8.292 1.211 1.00 89.75 87 TYR A N 1
ATOM 626 C CA . TYR A 1 87 ? -3.882 7.963 2.008 1.00 89.75 87 TYR A CA 1
ATOM 627 C C . TYR A 1 87 ? -3.961 6.504 2.460 1.00 89.75 87 TYR A C 1
ATOM 629 O O . TYR A 1 87 ? -5.050 5.970 2.684 1.00 89.75 87 TYR A O 1
ATOM 637 N N . MET A 1 88 ? -2.801 5.865 2.588 1.00 92.56 88 MET A N 1
ATOM 638 C CA . MET A 1 88 ? -2.638 4.560 3.217 1.00 92.56 88 MET A CA 1
ATOM 639 C C . MET A 1 88 ? -1.771 4.733 4.464 1.00 92.56 88 MET A C 1
ATOM 641 O O . MET A 1 88 ? -0.558 4.929 4.354 1.00 92.56 88 MET A O 1
ATOM 645 N N . SER A 1 89 ? -2.380 4.638 5.643 1.00 95.50 89 SER A N 1
ATOM 646 C CA . SER A 1 89 ? -1.648 4.556 6.910 1.00 95.50 89 SER A CA 1
ATOM 647 C C . SER A 1 89 ? -1.422 3.097 7.296 1.00 95.50 89 SER A C 1
ATOM 649 O O . SER A 1 89 ? -2.356 2.293 7.308 1.00 95.50 89 SER A O 1
ATOM 651 N N . GLU A 1 90 ? -0.180 2.753 7.626 1.00 96.69 90 GLU A N 1
ATOM 652 C CA . GLU A 1 90 ? 0.208 1.448 8.164 1.00 96.69 90 GLU A CA 1
ATOM 653 C C . GLU A 1 90 ? 0.412 1.548 9.679 1.00 96.69 90 GLU A C 1
ATOM 655 O O . GLU A 1 90 ? 1.171 2.392 10.154 1.00 96.69 90 GLU A O 1
ATOM 660 N N . TYR A 1 91 ? -0.254 0.672 10.428 1.00 97.75 91 TYR A N 1
ATOM 661 C CA . TYR A 1 91 ? -0.230 0.602 11.884 1.00 97.75 91 TYR A CA 1
ATOM 662 C C . TYR A 1 91 ? 0.255 -0.769 12.352 1.00 97.75 91 TYR A C 1
ATOM 664 O O . TYR A 1 91 ? -0.260 -1.797 11.916 1.00 97.75 91 TYR A O 1
ATOM 672 N N . LEU A 1 92 ? 1.172 -0.788 13.316 1.00 97.88 92 LEU A N 1
ATOM 673 C CA . LEU A 1 92 ? 1.455 -1.978 14.114 1.00 97.88 92 LEU A CA 1
ATOM 674 C C . LEU A 1 92 ? 0.408 -2.056 15.229 1.00 97.88 92 LEU A C 1
ATOM 676 O O . LEU A 1 92 ? 0.247 -1.087 15.969 1.00 97.88 92 LEU A O 1
ATOM 680 N N . VAL A 1 93 ? -0.277 -3.190 15.386 1.00 97.69 93 VAL A N 1
ATOM 681 C CA . VAL A 1 93 ? -1.325 -3.404 16.402 1.00 97.69 93 VAL A CA 1
ATOM 682 C C . VAL A 1 93 ? -0.986 -4.656 17.232 1.00 97.69 93 VAL A C 1
ATOM 684 O O . VAL A 1 93 ? -1.480 -5.745 16.947 1.00 97.69 93 VAL A O 1
ATOM 687 N N . PRO A 1 94 ? -0.129 -4.545 18.269 1.00 97.06 94 PRO A N 1
ATOM 688 C CA . PRO A 1 94 ? 0.489 -5.690 18.944 1.00 97.06 94 PRO A CA 1
ATOM 689 C C . PRO A 1 94 ? -0.438 -6.761 19.534 1.00 97.06 94 PRO A C 1
ATOM 691 O O . PRO A 1 94 ? 0.026 -7.886 19.696 1.00 97.06 94 PRO A O 1
ATOM 694 N N . LYS A 1 95 ? -1.705 -6.465 19.858 1.00 96.31 95 LYS A N 1
ATOM 695 C CA . LYS A 1 95 ? -2.684 -7.475 20.325 1.00 96.31 95 LYS A CA 1
ATOM 696 C C . LYS A 1 95 ? -3.562 -8.084 19.222 1.00 96.31 95 LYS A C 1
ATOM 698 O O . LYS A 1 95 ? -4.414 -8.899 19.527 1.00 96.31 95 LYS A O 1
ATOM 703 N N . MET A 1 96 ? -3.402 -7.688 17.963 1.00 96.31 96 MET A N 1
ATOM 704 C CA . MET A 1 96 ? -4.277 -8.119 16.868 1.00 96.31 96 MET A CA 1
ATOM 705 C C . MET A 1 96 ? -3.806 -9.454 16.272 1.00 96.31 96 MET A C 1
ATOM 707 O O . MET A 1 96 ? -3.284 -9.487 15.158 1.00 96.31 96 MET A O 1
ATOM 711 N N . ASP A 1 97 ? -3.925 -10.539 17.043 1.00 94.31 97 ASP A N 1
ATOM 712 C CA . ASP A 1 97 ? -3.423 -11.870 16.673 1.00 94.31 97 ASP A CA 1
ATOM 713 C C . ASP A 1 97 ? -4.491 -12.960 16.463 1.00 94.31 97 ASP A C 1
ATOM 715 O O . ASP A 1 97 ? -4.146 -14.034 15.964 1.00 94.31 97 ASP A O 1
ATOM 719 N N . CYS A 1 98 ? -5.783 -12.682 16.687 1.00 95.31 98 CYS A N 1
ATOM 720 C CA . CYS A 1 98 ? -6.870 -13.495 16.133 1.00 95.31 98 CYS A CA 1
ATOM 721 C C . CYS A 1 98 ? -8.014 -12.657 15.519 1.00 95.31 98 CYS A C 1
ATOM 723 O O . CYS A 1 98 ? -7.998 -11.423 15.495 1.00 95.31 98 CYS A O 1
ATOM 725 N N . SER A 1 99 ? -9.006 -13.343 14.941 1.00 96.62 99 SER A N 1
ATOM 726 C CA . SER A 1 99 ? -10.143 -12.726 14.245 1.00 96.62 99 SER A CA 1
ATOM 727 C C . SER A 1 99 ? -11.099 -11.954 15.166 1.00 96.62 99 SER A C 1
ATOM 729 O O . SER A 1 99 ? -11.847 -11.103 14.683 1.00 96.62 99 SER A O 1
ATOM 731 N N . ALA A 1 100 ? -11.072 -12.199 16.481 1.00 97.31 100 ALA A N 1
ATOM 732 C CA . ALA A 1 100 ? -11.845 -11.422 17.450 1.00 97.31 100 ALA A CA 1
ATOM 733 C C . ALA A 1 100 ? -11.302 -9.988 17.574 1.00 97.31 100 ALA A C 1
ATOM 735 O O . ALA A 1 100 ? -12.069 -9.024 17.527 1.00 97.31 100 ALA A O 1
ATOM 736 N N . GLU A 1 101 ? -9.981 -9.829 17.659 1.00 97.38 101 GLU A N 1
ATOM 737 C CA . GLU A 1 101 ? -9.314 -8.528 17.728 1.00 97.38 101 GLU A CA 1
ATOM 738 C C . GLU A 1 101 ? -9.358 -7.809 16.378 1.00 97.38 101 GLU A C 1
ATOM 740 O O . GLU A 1 101 ? -9.583 -6.598 16.351 1.00 97.38 101 GLU A O 1
ATOM 745 N N . GLU A 1 102 ? -9.264 -8.541 15.260 1.00 97.56 102 GLU A N 1
ATOM 746 C CA . GLU A 1 102 ? -9.549 -7.995 13.924 1.00 97.56 102 GLU A CA 1
ATOM 747 C C . GLU A 1 102 ? -10.947 -7.355 13.869 1.00 97.56 102 GLU A C 1
ATOM 749 O O . GLU A 1 102 ? -11.108 -6.210 13.437 1.00 97.56 102 GLU A O 1
ATOM 754 N N . GLN A 1 103 ? -11.965 -8.068 14.364 1.00 97.94 103 GLN A N 1
ATOM 755 C CA . GLN A 1 103 ? -13.348 -7.602 14.345 1.00 97.94 103 GLN A CA 1
ATOM 756 C C . GLN A 1 103 ? -13.582 -6.428 15.308 1.00 97.94 103 GLN A C 1
ATOM 758 O O . GLN A 1 103 ? -14.317 -5.502 14.963 1.00 97.94 103 GLN A O 1
ATOM 763 N N . MET A 1 104 ? -12.931 -6.404 16.477 1.00 97.19 104 MET A N 1
ATOM 764 C CA . MET A 1 104 ? -12.962 -5.243 17.379 1.00 97.19 104 MET A CA 1
ATOM 765 C C . MET A 1 104 ? -12.346 -3.997 16.724 1.00 97.19 104 MET A C 1
ATOM 767 O O . MET A 1 104 ? -12.933 -2.915 16.790 1.00 97.19 104 MET A O 1
ATOM 771 N N . VAL A 1 105 ? -11.223 -4.146 16.016 1.00 97.31 105 VAL A N 1
ATOM 772 C CA . VAL A 1 105 ? -10.601 -3.054 15.246 1.00 97.31 105 VAL A CA 1
ATOM 773 C C . VAL A 1 105 ? -11.502 -2.594 14.095 1.00 97.31 105 VAL A C 1
ATOM 775 O O . VAL A 1 105 ? -11.706 -1.391 13.913 1.00 97.31 105 VAL A O 1
ATOM 778 N N . ARG A 1 106 ? -12.112 -3.530 13.358 1.00 97.31 106 ARG A N 1
ATOM 779 C CA . ARG A 1 106 ? -13.076 -3.236 12.286 1.00 97.31 106 ARG A CA 1
ATOM 780 C C . ARG A 1 106 ? -14.284 -2.442 12.794 1.00 97.31 106 ARG A C 1
ATOM 782 O O . ARG A 1 106 ? -14.705 -1.502 12.125 1.00 97.31 106 ARG A O 1
ATOM 789 N N . MET A 1 107 ? -14.812 -2.783 13.971 1.00 96.12 107 MET A N 1
ATOM 790 C CA . MET A 1 107 ? -15.930 -2.068 14.604 1.00 96.12 107 MET A CA 1
ATOM 791 C C . MET A 1 107 ? -15.535 -0.690 15.154 1.00 96.12 107 MET A C 1
ATOM 793 O O . MET A 1 107 ? -16.328 0.243 15.076 1.00 96.12 107 MET A O 1
ATOM 797 N N . ALA A 1 108 ? -14.319 -0.515 15.678 1.00 95.00 108 ALA A N 1
ATOM 798 C CA . ALA A 1 108 ? -13.860 0.801 16.130 1.00 95.00 108 ALA A CA 1
ATOM 799 C C . ALA A 1 108 ? -13.728 1.794 14.960 1.00 95.00 108 ALA A C 1
ATOM 801 O O . ALA A 1 108 ? -14.148 2.952 15.066 1.00 95.00 108 ALA A O 1
ATOM 802 N N . LEU A 1 109 ? -13.183 1.326 13.831 1.00 95.56 109 LEU A N 1
ATOM 803 C CA . LEU A 1 109 ? -12.924 2.142 12.642 1.00 95.56 109 LEU A CA 1
ATOM 804 C C . LEU A 1 109 ? -14.142 2.345 11.727 1.00 95.56 109 LEU A C 1
ATOM 806 O O . LEU A 1 109 ? -14.135 3.289 10.943 1.00 95.56 109 LEU A O 1
ATOM 810 N N . SER A 1 110 ? -15.202 1.534 11.834 1.00 92.56 110 SER A N 1
ATOM 811 C CA . SER A 1 110 ? -16.429 1.722 11.034 1.00 92.56 110 SER A CA 1
ATOM 812 C C . SER A 1 110 ? -17.175 3.025 11.351 1.00 92.56 110 SER A C 1
ATOM 814 O O . SER A 1 110 ? -17.966 3.493 10.541 1.00 92.56 110 SER A O 1
ATOM 816 N N . SER A 1 111 ? -16.896 3.625 12.513 1.00 88.38 111 SER A N 1
ATOM 817 C CA . SER A 1 111 ? -17.463 4.898 12.975 1.00 88.38 111 SER A CA 1
ATOM 818 C C . SER A 1 111 ? -16.728 6.153 12.475 1.00 88.38 111 SER A C 1
ATOM 820 O O . SER A 1 111 ? -16.936 7.229 13.035 1.00 88.38 111 SER A O 1
ATOM 822 N N . ILE A 1 112 ? -15.826 6.028 11.493 1.00 90.75 112 ILE A N 1
ATOM 823 C CA . ILE A 1 112 ? -14.991 7.136 11.006 1.00 90.75 112 ILE A CA 1
ATOM 824 C C . ILE A 1 112 ? -15.289 7.422 9.528 1.00 90.75 112 ILE A C 1
ATOM 826 O O . ILE A 1 112 ? -14.805 6.725 8.631 1.00 90.75 112 ILE A O 1
ATOM 830 N N . ASP A 1 113 ? -16.053 8.486 9.275 1.00 87.69 113 ASP A N 1
ATOM 831 C CA . ASP A 1 113 ? -16.394 8.950 7.926 1.00 87.69 113 ASP A CA 1
ATOM 832 C C . ASP A 1 113 ? -15.136 9.189 7.086 1.00 87.69 113 ASP A C 1
ATOM 834 O O . ASP A 1 113 ? -14.259 9.957 7.472 1.00 87.69 113 ASP A O 1
ATOM 838 N N . GLY A 1 114 ? -15.028 8.518 5.936 1.00 88.06 114 GLY A N 1
ATOM 839 C CA . GLY A 1 114 ? -13.8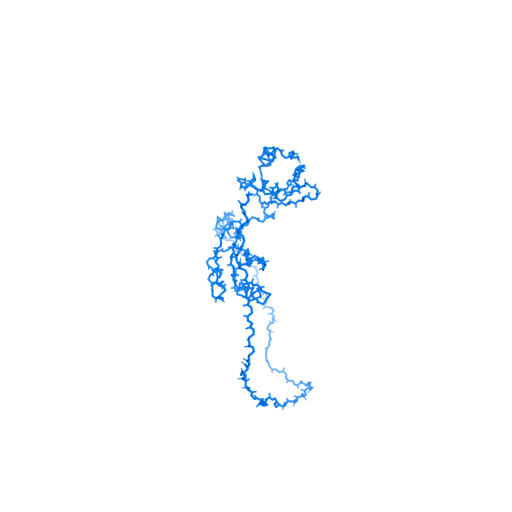58 8.601 5.055 1.00 88.06 114 GLY A CA 1
ATOM 840 C C . GLY A 1 114 ? -12.791 7.521 5.273 1.00 88.06 114 GLY A C 1
ATOM 841 O O . GLY A 1 114 ? -11.771 7.554 4.586 1.00 88.06 114 GLY A O 1
ATOM 842 N N . VAL A 1 115 ? -12.992 6.547 6.171 1.00 92.56 115 VAL A N 1
ATOM 843 C CA . VAL A 1 115 ? -12.292 5.246 6.108 1.00 92.56 115 VAL A CA 1
ATOM 844 C C . VAL A 1 115 ? -12.978 4.370 5.057 1.00 92.56 115 VAL A C 1
ATOM 846 O O . VAL A 1 115 ? -14.194 4.208 5.068 1.00 92.56 115 VAL A O 1
ATOM 849 N N . GLN A 1 116 ? -12.203 3.813 4.124 1.00 91.06 116 GLN A N 1
ATOM 850 C CA . GLN A 1 116 ? -12.731 3.194 2.897 1.00 91.06 116 GLN A CA 1
ATOM 851 C C . GLN A 1 116 ? -12.352 1.716 2.749 1.00 91.06 116 GLN A C 1
ATOM 853 O O . GLN A 1 116 ? -13.102 0.934 2.165 1.00 91.06 116 GLN A O 1
ATOM 858 N N . LYS A 1 117 ? -11.186 1.309 3.265 1.00 92.12 117 LYS A N 1
ATOM 859 C CA . LYS A 1 117 ? -10.747 -0.093 3.260 1.00 92.12 117 LYS A CA 1
ATOM 860 C C . LYS A 1 117 ? -9.805 -0.370 4.424 1.00 92.12 117 LYS A C 1
ATOM 862 O O . LYS A 1 117 ? -8.928 0.434 4.718 1.00 92.12 117 LYS A O 1
ATOM 867 N N . LEU A 1 118 ? -9.960 -1.545 5.025 1.00 95.38 118 LEU A N 1
ATOM 868 C CA . LEU A 1 118 ? -9.034 -2.110 6.002 1.00 95.38 118 LEU A CA 1
ATOM 869 C C . LEU A 1 118 ? -8.382 -3.352 5.386 1.00 95.38 118 LEU A C 1
ATOM 871 O O . LEU A 1 118 ? -9.074 -4.176 4.781 1.00 95.38 118 LEU A O 1
ATOM 875 N N . ILE A 1 119 ? -7.064 -3.472 5.515 1.00 95.94 119 ILE A N 1
ATOM 876 C CA . ILE A 1 119 ? -6.277 -4.624 5.069 1.00 95.94 119 ILE A CA 1
ATOM 877 C C . ILE A 1 119 ? -5.498 -5.130 6.282 1.00 95.94 119 ILE A C 1
ATOM 879 O O . ILE A 1 119 ? -4.612 -4.440 6.783 1.00 95.94 119 ILE A O 1
ATOM 883 N N . PHE A 1 120 ? -5.863 -6.317 6.756 1.00 96.38 120 PHE A N 1
ATOM 884 C CA . PHE A 1 120 ? -5.326 -6.924 7.968 1.00 96.38 120 PHE A CA 1
ATOM 885 C C . PHE A 1 120 ? -4.256 -7.968 7.641 1.00 96.38 120 PHE A C 1
ATOM 887 O O . PHE A 1 120 ? -4.429 -8.779 6.731 1.00 96.38 120 PHE A O 1
ATOM 894 N N . ASP A 1 121 ? -3.179 -7.964 8.418 1.00 95.94 121 ASP A N 1
ATOM 895 C CA . ASP A 1 121 ? -2.099 -8.947 8.397 1.00 95.94 121 ASP A CA 1
ATOM 896 C C . ASP A 1 121 ? -1.858 -9.410 9.842 1.00 95.94 121 ASP A C 1
ATOM 898 O O . ASP A 1 121 ? -1.061 -8.828 10.580 1.00 95.94 121 ASP A O 1
ATOM 902 N N . LEU A 1 122 ? -2.622 -10.421 10.274 1.00 93.88 122 LEU A N 1
ATOM 903 C CA . LEU A 1 122 ? -2.540 -10.976 11.632 1.00 93.88 122 LEU A CA 1
ATOM 904 C C . LEU A 1 122 ? -1.158 -11.593 11.943 1.00 93.88 122 LEU A C 1
ATOM 906 O O . LEU A 1 122 ? -0.642 -11.320 13.028 1.00 93.88 122 LEU A O 1
ATOM 910 N N . PRO A 1 123 ? -0.498 -12.350 11.031 1.00 94.38 123 PRO A N 1
ATOM 911 C CA . PRO A 1 123 ? 0.858 -12.854 11.267 1.00 94.38 123 PRO A CA 1
ATOM 912 C C . PRO A 1 123 ? 1.881 -11.756 11.585 1.00 94.38 123 PRO A C 1
ATOM 914 O O . PRO A 1 123 ? 2.650 -11.903 12.535 1.00 94.38 123 PRO A O 1
ATOM 917 N N . ASN A 1 124 ? 1.862 -10.641 10.844 1.00 95.00 124 ASN A N 1
ATOM 918 C CA . ASN A 1 124 ? 2.754 -9.501 11.088 1.00 95.00 124 ASN A CA 1
ATOM 919 C C . ASN A 1 124 ? 2.174 -8.468 12.075 1.00 95.00 124 ASN A C 1
ATOM 921 O O . ASN A 1 124 ? 2.805 -7.439 12.324 1.00 95.00 124 ASN A O 1
ATOM 925 N N . ARG A 1 125 ? 0.983 -8.724 12.642 1.00 97.19 125 ARG A N 1
ATOM 926 C CA . ARG A 1 125 ? 0.235 -7.828 13.546 1.00 97.19 125 ARG A CA 1
ATOM 927 C C . ARG A 1 125 ? 0.077 -6.407 12.974 1.00 97.19 125 ARG A C 1
ATOM 929 O O . ARG A 1 125 ? 0.136 -5.424 13.714 1.00 97.19 125 ARG A O 1
ATOM 936 N N . SER A 1 126 ? -0.097 -6.298 11.654 1.00 97.12 126 SER A N 1
ATOM 937 C CA . SER A 1 126 ? -0.148 -5.034 10.904 1.00 97.12 126 SER A CA 1
ATOM 938 C C . SER A 1 126 ? -1.542 -4.771 10.327 1.00 97.12 126 SER A C 1
ATOM 940 O O . SER A 1 126 ? -2.233 -5.682 9.865 1.00 97.12 126 SER A O 1
ATOM 942 N N . LEU A 1 127 ? -1.955 -3.506 10.346 1.00 97.62 127 LEU A N 1
ATOM 943 C CA . LEU A 1 127 ? -3.169 -2.999 9.716 1.00 97.62 127 LEU A CA 1
ATOM 944 C C . LEU A 1 127 ? -2.808 -1.878 8.742 1.00 97.62 127 LEU A C 1
ATOM 946 O O . LEU A 1 127 ? -2.182 -0.891 9.118 1.00 97.62 127 LEU A O 1
ATOM 950 N N . LYS A 1 128 ? -3.295 -1.984 7.508 1.00 96.38 128 LYS A N 1
ATOM 951 C CA . LYS A 1 128 ? -3.276 -0.910 6.512 1.00 96.38 128 LYS A CA 1
ATOM 952 C C . LYS A 1 128 ? -4.678 -0.326 6.342 1.00 96.38 128 LYS A C 1
ATOM 954 O O . LYS A 1 128 ? -5.617 -1.053 6.008 1.00 96.38 128 LYS A O 1
ATOM 959 N N . VAL A 1 129 ? -4.815 0.974 6.593 1.00 95.75 129 VAL A N 1
ATOM 960 C CA . VAL A 1 129 ? -6.072 1.732 6.503 1.00 95.75 129 VAL A CA 1
ATOM 961 C C . VAL A 1 129 ? -6.019 2.641 5.282 1.00 95.75 129 VAL A C 1
ATOM 963 O O . VAL A 1 129 ? -5.126 3.475 5.181 1.00 95.75 129 VAL A O 1
ATOM 966 N N . LEU A 1 130 ? -6.994 2.506 4.384 1.00 92.50 130 LEU A N 1
ATOM 967 C CA . LEU A 1 130 ? -7.242 3.434 3.281 1.00 92.50 130 LEU A CA 1
ATOM 968 C C . LEU A 1 130 ? -8.259 4.490 3.721 1.00 92.50 130 LEU A C 1
ATOM 970 O O . LEU A 1 130 ? -9.376 4.133 4.109 1.00 92.50 130 LEU A O 1
ATOM 974 N N . HIS A 1 131 ? -7.900 5.768 3.622 1.00 92.19 131 HIS A N 1
ATOM 975 C CA . HIS A 1 131 ? -8.756 6.896 4.004 1.00 92.19 131 HIS A CA 1
ATOM 976 C C . HIS A 1 131 ? -8.500 8.144 3.149 1.00 92.19 131 HIS A C 1
ATOM 978 O O . HIS A 1 131 ? -7.472 8.239 2.494 1.00 92.19 131 HIS A O 1
ATOM 984 N N . ASN A 1 132 ? -9.408 9.122 3.164 1.00 89.12 132 ASN A N 1
ATOM 985 C CA . ASN A 1 132 ? -9.221 10.452 2.549 1.00 89.12 132 ASN A CA 1
ATOM 986 C C . ASN A 1 132 ? -9.316 11.600 3.577 1.00 89.12 132 ASN A C 1
ATOM 988 O O . ASN A 1 132 ? -9.741 12.707 3.263 1.00 89.12 132 ASN A O 1
ATOM 992 N N . GLN A 1 133 ? -8.936 11.315 4.824 1.00 81.69 133 GLN A N 1
ATOM 993 C CA . GLN A 1 133 ? -8.941 12.248 5.957 1.00 81.69 133 GLN A CA 1
ATOM 994 C C . GLN A 1 133 ? -7.595 12.229 6.696 1.00 81.69 133 GLN A C 1
ATOM 996 O O . GLN A 1 133 ? -6.745 11.387 6.403 1.00 81.69 133 GLN A O 1
ATOM 1001 N N . LYS A 1 134 ? -7.436 13.084 7.711 1.00 78.81 134 LYS A N 1
ATOM 1002 C CA . LYS A 1 134 ? -6.269 13.082 8.606 1.00 78.81 134 LYS A CA 1
ATOM 1003 C C . LYS A 1 134 ? -6.227 11.834 9.508 1.00 78.81 134 LYS A C 1
ATOM 1005 O O . LYS A 1 134 ? -7.234 11.427 10.083 1.00 78.81 134 LYS A O 1
ATOM 1010 N N . ASP A 1 135 ? -5.044 11.251 9.652 1.00 81.81 135 ASP A N 1
ATOM 1011 C CA . ASP A 1 135 ? -4.758 10.000 10.368 1.00 81.81 135 ASP A CA 1
ATOM 1012 C C . ASP A 1 135 ? -4.917 10.067 11.900 1.00 81.81 135 ASP A C 1
ATOM 1014 O O . ASP A 1 135 ? -5.087 9.028 12.543 1.00 81.81 135 ASP A O 1
ATOM 1018 N N . GLU A 1 136 ? -4.956 11.263 12.492 1.00 83.69 136 GLU A N 1
ATOM 1019 C CA . GLU A 1 136 ? -5.195 11.476 13.932 1.00 83.69 136 GLU A CA 1
ATOM 1020 C C . GLU A 1 136 ? -6.470 10.777 14.445 1.00 83.69 136 GLU A C 1
ATOM 1022 O O . GLU A 1 136 ? -6.405 10.046 15.431 1.00 83.69 136 GLU A O 1
ATOM 1027 N N . ASN A 1 137 ? -7.607 10.905 13.744 1.00 90.25 137 ASN A N 1
ATOM 1028 C CA . ASN A 1 137 ? -8.875 10.264 14.137 1.00 90.25 137 ASN A CA 1
ATOM 1029 C C . ASN A 1 137 ? -8.760 8.731 14.213 1.00 90.25 137 ASN A C 1
ATOM 1031 O O . ASN A 1 137 ? -9.300 8.094 15.121 1.00 90.25 137 ASN A O 1
ATOM 1035 N N . ILE A 1 138 ? -8.057 8.143 13.242 1.00 94.56 138 ILE A N 1
ATOM 1036 C CA . ILE A 1 138 ? -7.845 6.696 13.120 1.00 94.56 138 ILE A CA 1
ATOM 1037 C C . ILE A 1 138 ? -6.896 6.231 14.229 1.00 94.56 138 ILE A C 1
ATOM 1039 O O . ILE A 1 138 ? -7.192 5.258 14.923 1.00 94.56 138 ILE A O 1
ATOM 1043 N N . THR A 1 139 ? -5.809 6.974 14.451 1.00 95.00 139 THR A N 1
ATOM 1044 C CA . THR A 1 139 ? -4.826 6.715 15.511 1.00 95.00 139 THR A CA 1
ATOM 1045 C C . THR A 1 139 ? -5.493 6.716 16.887 1.00 95.00 139 THR A C 1
ATOM 1047 O O . THR A 1 139 ? -5.433 5.707 17.586 1.00 95.00 139 THR A O 1
ATOM 1050 N N . THR A 1 140 ? -6.231 7.775 17.242 1.00 94.38 140 THR A N 1
ATOM 1051 C CA . THR A 1 140 ? -6.926 7.881 18.538 1.00 94.38 140 THR A CA 1
ATOM 1052 C C . THR A 1 140 ? -7.923 6.738 18.764 1.00 94.38 140 THR A C 1
ATOM 1054 O O . THR A 1 140 ? -8.021 6.208 19.872 1.00 94.38 140 THR A O 1
ATOM 1057 N N . LYS A 1 141 ? -8.648 6.304 17.722 1.00 95.12 141 LYS A N 1
ATOM 1058 C CA . LYS A 1 141 ? -9.592 5.174 17.807 1.00 95.12 141 LYS A CA 1
ATOM 1059 C C . LYS A 1 141 ? -8.888 3.822 17.983 1.00 95.12 141 LYS A C 1
ATOM 1061 O O . LYS A 1 141 ? -9.402 2.973 18.708 1.00 95.12 141 LYS A O 1
ATOM 1066 N N . LEU A 1 142 ? -7.719 3.625 17.369 1.00 96.06 142 LEU A N 1
ATOM 1067 C CA . LEU A 1 142 ? -6.896 2.420 17.543 1.00 96.06 142 LEU A CA 1
ATOM 1068 C C . LEU A 1 142 ? -6.193 2.371 18.909 1.00 96.06 142 LEU A C 1
ATOM 1070 O O . LEU A 1 142 ? -6.076 1.298 19.505 1.00 96.06 142 LEU A O 1
ATOM 1074 N N . GLU A 1 143 ? -5.755 3.515 19.433 1.00 95.31 143 GLU A N 1
ATOM 1075 C CA . GLU A 1 143 ? -5.179 3.628 20.778 1.00 95.31 143 GLU A CA 1
ATOM 1076 C C . GLU A 1 143 ? -6.227 3.351 21.866 1.00 95.31 143 GLU A C 1
ATOM 1078 O O . GLU A 1 143 ? -5.954 2.596 22.804 1.00 95.31 143 GLU A O 1
ATOM 1083 N N . ALA A 1 144 ? -7.451 3.868 21.700 1.00 95.75 144 ALA A N 1
ATOM 1084 C CA . ALA A 1 144 ? -8.566 3.677 22.633 1.00 95.75 144 ALA A CA 1
ATOM 1085 C C . ALA A 1 144 ? -8.988 2.205 22.835 1.00 95.75 144 ALA A C 1
ATOM 1087 O O . ALA A 1 144 ? -9.579 1.880 23.864 1.00 95.75 144 ALA A O 1
ATOM 1088 N N . LEU A 1 145 ? -8.651 1.298 21.908 1.00 95.19 145 LEU A N 1
ATOM 1089 C CA . LEU A 1 145 ? -8.852 -0.151 22.078 1.00 95.19 145 LEU A CA 1
ATOM 1090 C C . LEU A 1 145 ? -7.894 -0.790 23.100 1.00 95.19 145 LEU A C 1
ATOM 1092 O O . LEU A 1 145 ? -8.073 -1.946 23.480 1.00 95.19 145 LEU A O 1
ATOM 1096 N N . GLY A 1 146 ? -6.831 -0.097 23.525 1.00 95.62 146 GLY A N 1
ATOM 1097 C CA . GLY A 1 146 ? -5.829 -0.661 24.435 1.00 95.62 146 GLY A CA 1
ATOM 1098 C C . GLY A 1 146 ? -5.012 -1.807 23.817 1.00 95.62 146 GLY A C 1
ATOM 1099 O O . GLY A 1 146 ? -4.413 -2.612 24.541 1.00 95.62 146 GLY A O 1
ATOM 1100 N N . PHE A 1 147 ? -4.979 -1.905 22.483 1.00 96.81 147 PHE A N 1
ATOM 1101 C CA . PHE A 1 147 ? -4.240 -2.933 21.734 1.00 96.81 147 PHE A CA 1
ATOM 1102 C C . PHE A 1 147 ? -2.761 -2.575 21.506 1.00 96.81 147 PHE A C 1
ATOM 1104 O O . PHE A 1 147 ? -2.012 -3.379 20.954 1.00 96.81 147 PHE A O 1
ATOM 1111 N N . GLY A 1 148 ? -2.330 -1.395 21.971 1.00 95.75 148 GLY A N 1
ATOM 1112 C CA . GLY A 1 148 ? -0.957 -0.899 21.838 1.00 95.75 148 GLY A CA 1
ATOM 1113 C C . GLY A 1 148 ? -0.616 -0.406 20.432 1.00 95.75 148 GLY A C 1
ATOM 1114 O O . GLY A 1 148 ? 0.551 -0.463 20.048 1.00 95.75 148 GLY A O 1
ATOM 1115 N N . ALA A 1 149 ? -1.632 0.002 19.663 1.00 96.75 149 ALA A N 1
ATOM 1116 C CA . ALA A 1 149 ? -1.490 0.418 18.276 1.00 96.75 149 ALA A CA 1
ATOM 1117 C C . ALA A 1 149 ? -0.515 1.593 18.114 1.00 96.75 149 ALA A C 1
ATOM 1119 O O . ALA A 1 149 ? -0.461 2.480 18.963 1.00 96.75 149 ALA A O 1
ATOM 1120 N N . LYS A 1 150 ? 0.252 1.597 17.020 1.00 96.38 150 LYS A N 1
ATOM 1121 C CA . LYS A 1 150 ? 1.190 2.670 16.663 1.00 96.38 150 LYS A CA 1
ATOM 1122 C C . LYS A 1 150 ? 1.202 2.885 15.161 1.00 96.38 150 LYS A C 1
ATOM 1124 O O . LYS A 1 150 ? 1.335 1.916 14.413 1.00 96.38 150 LYS A O 1
ATOM 1129 N N . LEU A 1 151 ? 1.126 4.142 14.732 1.00 96.56 151 LEU A N 1
ATOM 1130 C CA . LEU A 1 151 ? 1.377 4.515 13.344 1.00 96.56 151 LEU A CA 1
ATOM 1131 C C . LEU A 1 151 ? 2.842 4.207 12.990 1.00 96.56 151 LEU A C 1
ATOM 1133 O O . LEU A 1 151 ? 3.758 4.608 13.707 1.00 96.56 151 LEU A O 1
ATOM 1137 N N . VAL A 1 152 ? 3.051 3.482 11.894 1.00 96.44 152 VAL A N 1
ATOM 1138 C CA . VAL A 1 152 ? 4.373 3.186 11.320 1.00 96.44 152 VAL A CA 1
ATOM 1139 C C . VAL A 1 152 ? 4.712 4.219 10.250 1.00 96.44 152 VAL A C 1
ATOM 1141 O O . VAL A 1 152 ? 5.826 4.736 10.226 1.00 96.44 152 VAL A O 1
ATOM 1144 N N . LYS A 1 153 ? 3.749 4.519 9.368 1.00 92.25 153 LYS A N 1
ATOM 1145 C CA . LYS A 1 153 ? 3.865 5.512 8.291 1.00 92.25 153 LYS A CA 1
ATOM 1146 C C . LYS A 1 153 ? 2.497 5.854 7.693 1.00 92.25 153 LYS A C 1
ATOM 1148 O O . LYS A 1 153 ? 1.603 5.008 7.696 1.00 92.25 153 LYS A O 1
ATOM 1153 N N . THR A 1 154 ? 2.389 7.042 7.104 1.00 92.44 154 THR A N 1
ATOM 1154 C CA . THR A 1 154 ? 1.259 7.475 6.267 1.00 92.44 154 THR A CA 1
ATOM 1155 C C . THR A 1 154 ? 1.803 7.879 4.900 1.00 92.44 154 THR A C 1
ATOM 1157 O O . THR A 1 154 ? 2.680 8.735 4.812 1.00 92.44 154 THR A O 1
ATOM 1160 N N . GLU A 1 155 ? 1.310 7.250 3.835 1.00 88.06 155 GLU A N 1
ATOM 1161 C CA . GLU A 1 155 ? 1.721 7.499 2.445 1.00 88.06 155 GLU A CA 1
ATOM 1162 C C . GLU A 1 155 ? 0.500 7.876 1.595 1.00 88.06 155 GLU A C 1
ATOM 1164 O O . GLU A 1 155 ? -0.628 7.498 1.914 1.00 88.06 155 GLU A O 1
ATOM 1169 N N . THR A 1 156 ? 0.687 8.611 0.497 1.00 83.50 156 THR A N 1
ATOM 1170 C CA . THR A 1 156 ? -0.400 8.894 -0.451 1.00 83.50 156 THR A CA 1
ATOM 1171 C C . THR A 1 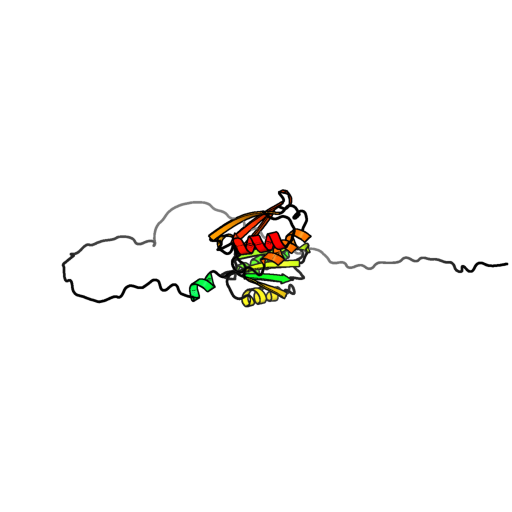156 ? -0.803 7.615 -1.187 1.00 83.50 156 THR A C 1
ATOM 1173 O O . THR A 1 156 ? -0.001 6.988 -1.881 1.00 83.50 156 THR A O 1
ATOM 1176 N N . TYR A 1 157 ? -2.067 7.212 -1.054 1.00 81.25 157 TYR A N 1
ATOM 1177 C CA . TYR A 1 157 ? -2.608 6.082 -1.795 1.00 81.25 157 TYR A CA 1
ATOM 1178 C C . TYR A 1 157 ? -3.100 6.545 -3.157 1.00 81.25 157 TYR A C 1
ATOM 1180 O O . TYR A 1 157 ? -4.190 7.101 -3.292 1.00 81.25 157 TYR A O 1
ATOM 1188 N N . ILE A 1 158 ? -2.316 6.258 -4.187 1.00 71.00 158 ILE A N 1
ATOM 1189 C CA . ILE A 1 158 ? -2.773 6.451 -5.554 1.00 71.00 158 ILE A CA 1
ATOM 1190 C C . ILE A 1 158 ? -3.505 5.185 -6.008 1.00 71.00 158 ILE A C 1
ATOM 1192 O O . ILE A 1 158 ? -2.938 4.092 -6.040 1.00 71.00 158 ILE A O 1
ATOM 1196 N N . SER A 1 159 ? -4.788 5.327 -6.347 1.00 68.06 159 SER A N 1
ATOM 1197 C CA . SER A 1 159 ? -5.549 4.248 -6.978 1.00 68.06 159 SER A CA 1
ATOM 1198 C C . SER A 1 159 ? -5.191 4.163 -8.461 1.00 68.06 159 SER A C 1
ATOM 1200 O O . SER A 1 159 ? -5.239 5.170 -9.169 1.00 68.06 159 SER A O 1
ATOM 1202 N N . ASN A 1 160 ? -4.972 2.944 -8.968 1.00 68.25 160 ASN A N 1
ATOM 1203 C CA . ASN A 1 160 ? -4.840 2.664 -10.406 1.00 68.25 160 ASN A CA 1
ATOM 1204 C C . ASN A 1 160 ? -6.009 3.244 -11.238 1.00 68.25 160 ASN A C 1
ATOM 1206 O O . ASN A 1 160 ? -5.851 3.488 -12.429 1.00 68.25 160 ASN A O 1
ATOM 1210 N N . GLN A 1 161 ? -7.176 3.474 -10.620 1.00 64.88 161 GLN A N 1
ATOM 1211 C CA . GLN A 1 161 ? -8.364 4.066 -11.251 1.00 64.88 161 GLN A CA 1
ATOM 1212 C C . GLN A 1 161 ? -8.217 5.565 -11.574 1.00 64.88 161 GLN A C 1
ATOM 1214 O O . GLN A 1 161 ? -8.969 6.074 -12.397 1.00 64.88 161 GLN A O 1
ATOM 1219 N N . GLN A 1 162 ? -7.273 6.276 -10.946 1.00 69.56 162 GLN A N 1
ATOM 1220 C CA . GLN A 1 162 ? -6.996 7.694 -11.222 1.00 69.56 162 GLN A CA 1
ATOM 1221 C C . GLN A 1 162 ? -6.048 7.896 -12.424 1.00 69.56 162 GLN A C 1
ATOM 1223 O O . GLN A 1 162 ? -5.723 9.032 -12.769 1.00 69.56 162 GLN A O 1
ATOM 1228 N N . ALA A 1 163 ? -5.587 6.809 -13.052 1.00 77.12 163 ALA A N 1
ATOM 1229 C CA . ALA A 1 163 ? -4.680 6.846 -14.191 1.00 77.12 163 ALA A CA 1
ATOM 1230 C C . ALA A 1 163 ? -5.415 7.082 -15.518 1.00 77.12 163 ALA A C 1
ATOM 1232 O O . ALA A 1 163 ? -6.331 6.340 -15.871 1.00 77.12 163 ALA A O 1
ATOM 1233 N N . LYS A 1 164 ? -4.957 8.061 -16.304 1.00 84.94 164 LYS A N 1
ATOM 1234 C CA . LYS A 1 164 ? -5.465 8.308 -17.668 1.00 84.94 164 LYS A CA 1
ATOM 1235 C C . LYS A 1 164 ? -5.040 7.230 -18.673 1.00 84.94 16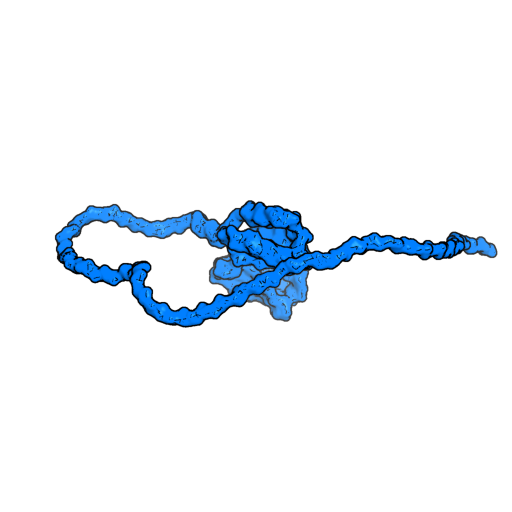4 LYS A C 1
ATOM 1237 O O . LYS A 1 164 ? -5.681 7.081 -19.711 1.00 84.94 164 LYS A O 1
ATOM 1242 N N . GLN A 1 165 ? -3.931 6.534 -18.417 1.00 89.06 165 GLN A N 1
ATOM 1243 C CA . GLN A 1 165 ? -3.294 5.594 -19.340 1.00 89.06 165 GLN A CA 1
ATOM 1244 C C . GLN A 1 165 ? -2.779 4.340 -18.616 1.00 89.06 165 GLN A C 1
ATOM 1246 O O . GLN A 1 165 ? -2.588 4.306 -17.398 1.00 89.06 165 GLN A O 1
ATOM 1251 N N . THR A 1 166 ? -2.542 3.269 -19.375 1.00 92.56 166 THR A N 1
ATOM 1252 C CA . THR A 1 166 ? -1.910 2.046 -18.864 1.00 92.56 166 THR A CA 1
ATOM 1253 C C . THR A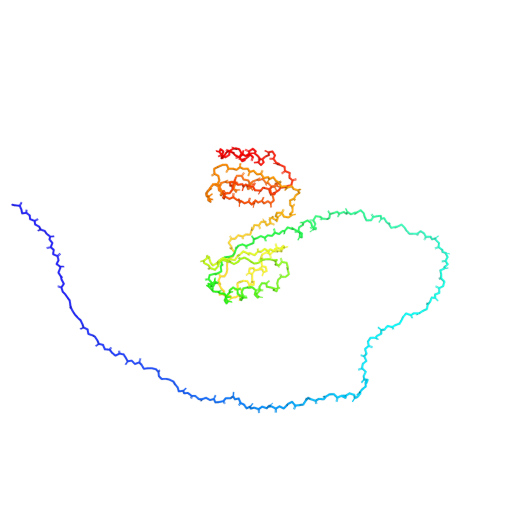 1 166 ? -0.962 1.470 -19.908 1.00 92.56 166 THR A C 1
ATOM 1255 O O . THR A 1 166 ? -1.397 1.038 -20.973 1.00 92.56 166 THR A O 1
ATOM 1258 N N . SER A 1 167 ? 0.330 1.432 -19.589 1.00 94.50 167 SER A N 1
ATOM 1259 C CA . SER A 1 167 ? 1.346 0.732 -20.385 1.00 94.50 167 SER A CA 1
ATOM 1260 C C . SER A 1 167 ? 1.537 -0.688 -19.856 1.00 94.50 167 SER A C 1
ATOM 1262 O O . SER A 1 167 ? 1.486 -0.911 -18.647 1.00 94.50 167 SER A O 1
ATOM 1264 N N . THR A 1 168 ? 1.787 -1.656 -20.739 1.00 95.88 168 THR A N 1
ATOM 1265 C CA . THR A 1 168 ? 2.218 -3.009 -20.345 1.00 95.88 168 THR A CA 1
ATOM 1266 C C . THR A 1 168 ? 3.610 -3.266 -20.898 1.00 95.88 168 THR A C 1
ATOM 1268 O O . THR A 1 168 ? 3.792 -3.199 -22.107 1.00 95.88 168 THR A O 1
ATOM 1271 N N . TYR A 1 169 ? 4.549 -3.588 -20.014 1.00 97.00 169 TYR A N 1
ATOM 1272 C CA . TYR A 1 169 ? 5.934 -3.921 -20.328 1.00 97.00 169 TYR A CA 1
ATOM 1273 C C . TYR A 1 169 ? 6.197 -5.402 -20.042 1.00 97.00 169 TYR A C 1
ATOM 1275 O O . TYR A 1 169 ? 5.714 -5.952 -19.049 1.00 97.00 169 TYR A O 1
ATOM 1283 N N . THR A 1 170 ? 7.001 -6.046 -20.876 1.00 97.12 170 THR A N 1
ATOM 1284 C CA . THR A 1 170 ? 7.607 -7.356 -20.617 1.00 97.12 170 THR A CA 1
ATOM 1285 C C . THR A 1 170 ? 8.993 -7.124 -20.031 1.00 97.12 170 THR A C 1
ATOM 1287 O O . THR A 1 170 ? 9.799 -6.433 -20.645 1.00 97.12 170 THR A O 1
ATOM 1290 N N . ILE A 1 171 ? 9.294 -7.691 -18.862 1.00 97.12 171 ILE A N 1
ATOM 1291 C CA . ILE A 1 171 ? 10.567 -7.492 -18.151 1.00 97.12 171 ILE A CA 1
ATOM 1292 C C . ILE A 1 171 ? 11.231 -8.864 -17.935 1.00 97.12 171 ILE A C 1
ATOM 1294 O O . ILE A 1 171 ? 10.980 -9.518 -16.922 1.00 97.12 171 ILE A O 1
ATOM 1298 N N . PRO A 1 172 ? 12.072 -9.342 -18.874 1.00 96.38 172 PRO A N 1
ATOM 1299 C CA . PRO A 1 172 ? 12.578 -10.716 -18.890 1.00 96.38 172 PRO A CA 1
ATOM 1300 C C . PRO A 1 172 ? 13.327 -11.201 -17.646 1.00 96.38 172 PRO A C 1
ATOM 1302 O O . PRO A 1 172 ? 13.385 -12.411 -17.464 1.00 96.38 172 PRO A O 1
ATOM 1305 N N . LYS A 1 173 ? 13.885 -10.325 -16.798 1.00 95.12 173 LYS A N 1
ATOM 1306 C CA . LYS A 1 173 ? 14.525 -10.712 -15.519 1.00 95.12 173 LYS A CA 1
ATOM 1307 C C . LYS A 1 173 ? 13.612 -10.636 -14.286 1.00 95.12 173 LYS A C 1
ATOM 1309 O O . LYS A 1 173 ? 14.074 -10.884 -13.186 1.00 95.12 173 LYS A O 1
ATOM 1314 N N . MET A 1 174 ? 12.346 -10.254 -14.429 1.00 95.19 174 MET A N 1
ATOM 1315 C CA . MET A 1 174 ? 11.450 -10.012 -13.293 1.00 95.19 174 MET A CA 1
ATOM 1316 C C . MET A 1 174 ? 10.771 -11.310 -12.825 1.00 95.19 174 MET A C 1
ATOM 1318 O O . MET A 1 174 ? 9.560 -11.471 -12.990 1.00 95.19 174 MET A O 1
ATOM 1322 N N . ASP A 1 175 ? 11.561 -12.260 -12.315 1.00 92.56 175 ASP A N 1
ATOM 1323 C CA . ASP A 1 175 ? 11.094 -13.590 -11.903 1.00 92.56 175 ASP A CA 1
ATOM 1324 C C . ASP A 1 175 ? 11.153 -13.886 -10.390 1.00 92.56 175 ASP A C 1
ATOM 1326 O O . ASP A 1 175 ? 10.584 -14.897 -9.971 1.00 92.56 175 ASP A O 1
ATOM 1330 N N . CYS A 1 176 ? 11.678 -12.986 -9.545 1.00 92.00 176 CYS A N 1
ATOM 1331 C CA . CYS A 1 176 ? 11.411 -13.013 -8.100 1.00 92.00 176 CYS A CA 1
ATOM 1332 C C . CYS A 1 176 ? 11.087 -11.626 -7.500 1.00 92.00 176 CYS A C 1
ATOM 1334 O O . CYS A 1 176 ? 11.067 -10.597 -8.181 1.00 92.00 176 CYS A O 1
ATOM 1336 N N . SER A 1 177 ? 10.762 -11.602 -6.202 1.00 93.75 177 SER A N 1
ATOM 1337 C CA . SER A 1 177 ? 10.352 -10.391 -5.476 1.00 93.75 177 SER A CA 1
ATOM 1338 C C . SER A 1 177 ? 11.470 -9.353 -5.308 1.00 93.75 177 SER A C 1
ATOM 1340 O O . SER A 1 177 ? 11.177 -8.182 -5.063 1.00 93.75 177 SER A O 1
ATOM 1342 N N . ALA A 1 178 ? 12.741 -9.737 -5.471 1.00 94.38 178 ALA A N 1
ATOM 1343 C CA . ALA A 1 178 ? 13.866 -8.804 -5.446 1.00 94.38 178 ALA A CA 1
ATOM 1344 C C . ALA A 1 178 ? 13.871 -7.893 -6.686 1.00 94.38 178 ALA A C 1
ATOM 1346 O O . ALA A 1 178 ? 13.981 -6.672 -6.559 1.00 94.38 178 ALA A O 1
ATOM 1347 N N . GLU A 1 179 ? 13.684 -8.457 -7.880 1.00 95.94 179 GLU A N 1
ATOM 1348 C CA . GLU A 1 179 ? 13.590 -7.699 -9.130 1.00 95.94 179 GLU A CA 1
ATOM 1349 C C . GLU A 1 179 ? 12.273 -6.926 -9.210 1.00 95.94 179 GLU A C 1
ATOM 1351 O O . GLU A 1 179 ? 12.271 -5.787 -9.680 1.00 95.94 179 GLU A O 1
ATOM 1356 N N . GLU A 1 180 ? 11.182 -7.479 -8.667 1.00 95.88 180 GLU A N 1
ATOM 1357 C CA . GLU A 1 180 ? 9.935 -6.734 -8.454 1.00 95.88 180 GLU A CA 1
ATOM 1358 C C . GLU A 1 180 ? 10.185 -5.461 -7.627 1.00 95.88 180 GLU A C 1
ATOM 1360 O O . GLU A 1 180 ? 9.811 -4.360 -8.038 1.00 95.88 180 GLU A O 1
ATOM 1365 N N . GLN A 1 181 ? 10.880 -5.582 -6.490 1.00 94.31 181 GLN A N 1
ATOM 1366 C CA . GLN A 1 181 ? 11.173 -4.447 -5.618 1.00 94.31 181 GLN A CA 1
ATOM 1367 C C . GLN A 1 181 ? 12.151 -3.450 -6.257 1.00 94.31 181 GLN A C 1
ATOM 1369 O O . GLN A 1 181 ? 11.965 -2.243 -6.097 1.00 94.31 181 GLN A O 1
ATOM 1374 N N . MET A 1 182 ? 13.146 -3.904 -7.026 1.00 95.31 182 MET A N 1
ATOM 1375 C CA . MET A 1 182 ? 14.025 -3.005 -7.790 1.00 95.31 182 MET A CA 1
ATOM 1376 C C . MET A 1 182 ? 13.245 -2.201 -8.843 1.00 95.31 182 MET A C 1
ATOM 1378 O O . MET A 1 182 ? 13.459 -0.994 -8.968 1.00 95.31 182 MET A O 1
ATOM 1382 N N . VAL A 1 183 ? 12.283 -2.822 -9.535 1.00 95.69 183 VAL A N 1
ATOM 1383 C CA . VAL A 1 183 ? 11.373 -2.127 -10.462 1.00 95.69 183 VAL A CA 1
ATOM 1384 C C . VAL A 1 183 ? 10.467 -1.130 -9.729 1.00 95.69 183 VAL A C 1
ATOM 1386 O O . VAL A 1 183 ? 10.289 -0.012 -10.213 1.00 95.69 183 VAL A O 1
ATOM 1389 N N . ARG A 1 184 ? 9.937 -1.481 -8.547 1.00 95.00 184 ARG A N 1
ATOM 1390 C CA . ARG A 1 184 ? 9.163 -0.548 -7.702 1.00 95.00 184 ARG A CA 1
ATOM 1391 C C . ARG A 1 184 ? 9.983 0.687 -7.330 1.00 95.00 184 ARG A C 1
ATOM 1393 O O . ARG A 1 184 ? 9.509 1.799 -7.533 1.00 95.00 184 ARG A O 1
ATOM 1400 N N . MET A 1 185 ? 11.212 0.504 -6.840 1.00 91.88 185 MET A N 1
ATOM 1401 C CA . MET A 1 185 ? 12.088 1.617 -6.449 1.00 91.88 185 MET A CA 1
ATOM 1402 C C . MET A 1 185 ? 12.473 2.510 -7.641 1.00 91.88 185 MET A C 1
ATOM 1404 O O . MET A 1 185 ? 12.500 3.728 -7.503 1.00 91.88 185 MET A O 1
ATOM 1408 N N . ALA A 1 186 ? 12.730 1.935 -8.821 1.00 93.81 186 ALA A N 1
ATOM 1409 C CA . ALA A 1 186 ? 13.150 2.688 -10.009 1.00 93.81 186 ALA A CA 1
ATOM 1410 C C . ALA A 1 186 ? 12.058 3.583 -10.629 1.00 93.81 186 ALA A C 1
ATOM 1412 O O . ALA A 1 186 ? 12.388 4.484 -11.407 1.00 93.81 186 ALA A O 1
ATOM 1413 N N . LEU A 1 187 ? 10.787 3.320 -10.302 1.00 93.94 187 LEU A N 1
ATOM 1414 C CA . LEU A 1 187 ? 9.616 4.084 -10.746 1.00 93.94 187 LEU A CA 1
ATOM 1415 C C . LEU A 1 187 ? 8.994 4.954 -9.637 1.00 93.94 187 LEU A C 1
ATOM 1417 O O . LEU A 1 187 ? 8.090 5.733 -9.928 1.00 93.94 187 LEU A O 1
ATOM 1421 N N . ALA A 1 188 ? 9.456 4.834 -8.387 1.00 88.44 188 ALA A N 1
ATOM 1422 C CA . ALA A 1 188 ? 8.885 5.537 -7.234 1.00 88.44 188 ALA A CA 1
ATOM 1423 C C . ALA A 1 188 ? 9.092 7.064 -7.263 1.00 88.44 188 ALA A C 1
ATOM 1425 O O . ALA A 1 188 ? 8.363 7.788 -6.593 1.00 88.44 188 ALA A O 1
ATOM 1426 N N . ASP A 1 189 ? 10.060 7.556 -8.040 1.00 86.19 189 ASP A N 1
ATOM 1427 C CA . ASP A 1 189 ? 10.339 8.983 -8.249 1.00 86.19 189 ASP A CA 1
ATOM 1428 C C . ASP A 1 189 ? 9.599 9.588 -9.459 1.00 86.19 189 ASP A C 1
ATOM 1430 O O . ASP A 1 189 ? 9.756 10.773 -9.749 1.00 86.19 189 ASP A O 1
ATOM 1434 N N . ILE A 1 190 ? 8.789 8.803 -10.181 1.00 89.88 190 ILE A N 1
ATOM 1435 C CA . ILE A 1 190 ? 7.993 9.298 -11.309 1.00 89.88 190 ILE A CA 1
ATOM 1436 C C . ILE A 1 190 ? 6.585 9.647 -10.817 1.00 89.88 190 ILE A C 1
ATOM 1438 O O . ILE A 1 190 ? 5.690 8.806 -10.830 1.00 89.88 190 ILE A O 1
ATOM 1442 N N . GLU A 1 191 ? 6.350 10.913 -10.464 1.00 85.06 191 GLU A N 1
ATOM 1443 C CA . GLU A 1 191 ? 5.036 11.407 -10.007 1.00 85.06 191 GLU A CA 1
ATOM 1444 C C . GLU A 1 191 ? 3.876 11.088 -10.970 1.00 85.06 191 GLU A C 1
ATOM 1446 O O . GLU A 1 191 ? 2.722 10.969 -10.551 1.00 85.06 191 GLU A O 1
ATOM 1451 N N . ALA A 1 192 ? 4.159 10.949 -12.269 1.00 87.56 192 ALA A N 1
ATOM 1452 C CA . ALA A 1 192 ? 3.173 10.595 -13.286 1.00 87.56 192 ALA A CA 1
ATOM 1453 C C . ALA A 1 192 ? 2.686 9.134 -13.193 1.00 87.56 192 ALA A C 1
ATOM 1455 O O . ALA A 1 192 ? 1.589 8.840 -13.681 1.00 87.56 192 ALA A O 1
ATOM 1456 N N . VAL A 1 193 ? 3.446 8.236 -12.550 1.00 89.94 193 VAL A N 1
ATOM 1457 C CA . VAL A 1 193 ? 3.023 6.864 -12.237 1.00 89.94 193 VAL A CA 1
ATOM 1458 C C . VAL A 1 193 ? 1.985 6.908 -11.120 1.00 89.94 193 VAL A C 1
ATOM 1460 O O . VAL A 1 193 ? 2.186 7.497 -10.062 1.00 89.94 193 VAL A O 1
ATOM 1463 N N . LYS A 1 194 ? 0.843 6.272 -11.374 1.00 87.75 194 LYS A N 1
ATOM 1464 C CA . LYS A 1 194 ? -0.311 6.187 -10.472 1.00 87.75 194 LYS A CA 1
ATOM 1465 C C . LYS A 1 194 ? -0.524 4.785 -9.901 1.00 87.75 194 LYS A C 1
ATOM 1467 O O . LYS A 1 194 ? -1.332 4.611 -8.999 1.00 87.75 194 LYS A O 1
ATOM 1472 N N . GLY A 1 195 ? 0.241 3.804 -10.375 1.00 87.31 195 GLY A N 1
ATOM 1473 C CA . GLY A 1 195 ? 0.414 2.525 -9.701 1.00 87.31 195 GLY A CA 1
ATOM 1474 C C . GLY A 1 195 ? 0.973 1.437 -10.609 1.00 87.31 195 GLY A C 1
ATOM 1475 O O . GLY A 1 195 ? 1.177 1.628 -11.810 1.00 87.31 195 GLY A O 1
ATOM 1476 N N . LEU A 1 196 ? 1.263 0.285 -10.008 1.00 91.88 196 LEU A N 1
ATOM 1477 C CA . LEU A 1 196 ? 1.966 -0.830 -10.637 1.00 91.88 196 LEU A CA 1
ATOM 1478 C C . LEU A 1 196 ? 1.206 -2.134 -10.372 1.00 91.88 196 LEU A C 1
ATOM 1480 O O . LEU A 1 196 ? 0.674 -2.350 -9.282 1.00 91.88 196 LEU A O 1
ATOM 1484 N N . THR A 1 197 ? 1.155 -3.030 -11.352 1.00 92.88 197 THR A N 1
ATOM 1485 C CA . THR A 1 197 ? 0.649 -4.399 -11.174 1.00 92.88 197 THR A CA 1
ATOM 1486 C C . THR A 1 197 ? 1.600 -5.379 -11.834 1.00 92.88 197 THR A C 1
ATOM 1488 O O . THR A 1 197 ? 1.900 -5.268 -13.021 1.00 92.88 197 THR A O 1
ATOM 1491 N N . PHE A 1 198 ? 2.073 -6.324 -11.031 1.00 94.00 198 PHE A N 1
ATOM 1492 C CA . PHE A 1 198 ? 3.140 -7.250 -11.365 1.00 94.00 198 PHE A CA 1
ATOM 1493 C C . PHE A 1 198 ? 2.579 -8.649 -11.619 1.00 94.00 198 PHE A C 1
ATOM 1495 O O . PHE A 1 198 ? 1.769 -9.156 -10.847 1.00 94.00 198 PHE A O 1
ATOM 1502 N N . ASP A 1 199 ? 3.026 -9.264 -12.707 1.00 95.06 199 ASP A N 1
ATOM 1503 C CA . ASP A 1 199 ? 2.710 -10.628 -13.118 1.00 95.06 199 ASP A CA 1
ATOM 1504 C C . ASP A 1 199 ? 4.045 -11.343 -13.365 1.00 95.06 199 ASP A C 1
ATOM 1506 O O . ASP A 1 199 ? 4.552 -11.392 -14.488 1.00 95.06 199 ASP A O 1
ATOM 1510 N N . LEU A 1 200 ? 4.661 -11.816 -12.275 1.00 92.75 200 LEU A N 1
ATOM 1511 C CA . LEU A 1 200 ? 5.951 -12.517 -12.290 1.00 92.75 200 LEU A CA 1
ATOM 1512 C C . LEU A 1 200 ? 5.906 -13.796 -13.154 1.00 92.75 200 LEU A C 1
ATOM 1514 O O . LEU A 1 200 ? 6.813 -13.965 -13.972 1.00 92.75 200 LEU A O 1
ATOM 1518 N N . PRO A 1 201 ? 4.866 -14.663 -13.084 1.00 94.00 201 PRO A N 1
ATOM 1519 C CA . PRO A 1 201 ? 4.778 -15.852 -13.936 1.00 94.00 201 PRO A CA 1
ATOM 1520 C C . PRO A 1 201 ? 4.840 -15.543 -15.437 1.00 94.00 201 PRO A C 1
ATOM 1522 O O . PRO A 1 201 ? 5.519 -16.255 -16.176 1.00 94.00 201 PRO A O 1
ATOM 1525 N N . ASN A 1 202 ? 4.188 -14.467 -15.894 1.00 95.25 202 ASN A N 1
ATOM 1526 C CA . ASN A 1 202 ? 4.243 -14.037 -17.297 1.00 95.25 202 ASN A CA 1
ATOM 1527 C C . ASN A 1 202 ? 5.326 -12.978 -17.580 1.00 95.25 202 ASN A C 1
ATOM 1529 O O . ASN A 1 202 ? 5.403 -12.493 -18.712 1.00 95.25 202 ASN A O 1
ATOM 1533 N N . ARG A 1 203 ? 6.140 -12.611 -16.579 1.00 96.38 203 ARG A N 1
ATOM 1534 C CA . ARG A 1 203 ? 7.192 -11.576 -16.623 1.00 96.38 203 ARG A CA 1
ATOM 1535 C C . ARG A 1 203 ? 6.689 -10.220 -17.145 1.00 96.38 203 ARG A C 1
ATOM 1537 O O . ARG A 1 203 ? 7.363 -9.562 -17.940 1.00 96.38 203 ARG A O 1
ATOM 1544 N N . LYS A 1 204 ? 5.489 -9.805 -16.721 1.00 96.81 204 LYS A N 1
ATOM 1545 C CA . LYS A 1 204 ? 4.802 -8.585 -17.188 1.00 96.81 204 LYS A CA 1
ATOM 1546 C C . LYS A 1 204 ? 4.561 -7.579 -16.070 1.00 96.81 204 LYS A C 1
ATOM 1548 O O . LYS A 1 204 ? 4.079 -7.922 -14.994 1.00 96.81 204 LYS A O 1
ATOM 1553 N N . LEU A 1 205 ? 4.820 -6.314 -16.374 1.00 96.44 205 LEU A N 1
ATOM 1554 C CA . LEU A 1 205 ? 4.468 -5.161 -15.556 1.00 96.44 205 LEU A CA 1
ATOM 1555 C C . LEU A 1 205 ? 3.375 -4.357 -16.263 1.00 96.44 205 LEU A C 1
ATOM 1557 O O . LEU A 1 205 ? 3.560 -3.933 -17.401 1.00 96.44 205 LEU A O 1
ATOM 1561 N N . LYS A 1 206 ? 2.273 -4.069 -15.573 1.00 94.94 206 LYS A N 1
AT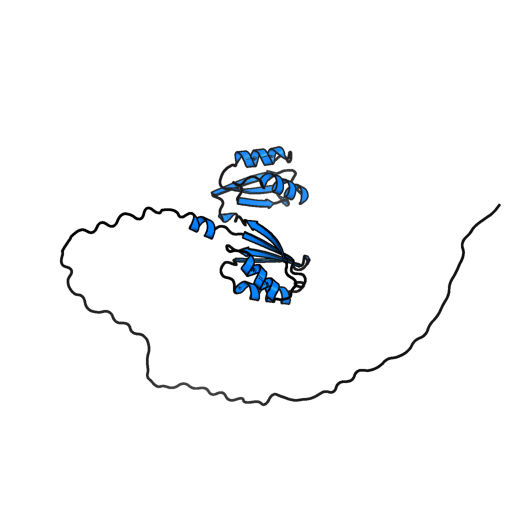OM 1562 C CA . LYS A 1 206 ? 1.341 -3.004 -15.961 1.00 94.94 206 LYS A CA 1
ATOM 1563 C C . LYS A 1 206 ? 1.659 -1.751 -15.154 1.00 94.94 206 LYS A C 1
ATOM 1565 O O . LYS A 1 206 ? 1.638 -1.798 -13.924 1.00 94.94 206 LYS A O 1
ATOM 1570 N N . VAL A 1 207 ? 1.934 -0.649 -15.845 1.00 93.88 207 VAL A N 1
ATOM 1571 C CA . VAL A 1 207 ? 2.133 0.679 -15.253 1.00 93.88 207 VAL A CA 1
ATOM 1572 C C . VAL A 1 207 ? 0.909 1.524 -15.557 1.00 93.88 207 VAL A C 1
ATOM 1574 O O . VAL A 1 207 ? 0.619 1.808 -16.719 1.00 93.88 207 VAL A O 1
ATOM 1577 N N . PHE A 1 208 ? 0.210 1.935 -14.509 1.00 91.31 208 PHE A N 1
ATOM 1578 C CA . PHE A 1 208 ? -0.875 2.904 -14.563 1.00 91.31 208 PHE A CA 1
ATOM 1579 C C . PHE A 1 208 ? -0.251 4.294 -14.423 1.00 91.31 208 PHE A C 1
ATOM 1581 O O . PHE A 1 208 ? 0.504 4.531 -13.480 1.00 91.31 208 PHE A O 1
ATOM 1588 N N . HIS A 1 209 ? -0.498 5.203 -15.365 1.00 90.62 209 HIS A N 1
ATOM 1589 C CA . HIS A 1 209 ? 0.111 6.540 -15.379 1.00 90.62 209 HIS A CA 1
ATOM 1590 C C . HIS A 1 209 ? -0.798 7.583 -16.035 1.00 90.62 209 HIS A C 1
ATOM 1592 O O . HIS A 1 209 ? -1.798 7.245 -16.668 1.00 90.62 209 HIS A O 1
ATOM 1598 N N . ASN A 1 210 ? -0.470 8.862 -15.852 1.00 86.38 210 ASN A N 1
ATOM 1599 C CA . ASN A 1 210 ? -1.165 9.965 -16.524 1.00 86.38 210 ASN A CA 1
ATOM 1600 C C . ASN A 1 210 ? -0.451 10.445 -17.791 1.00 86.38 210 ASN A C 1
ATOM 1602 O O . ASN A 1 210 ? -1.117 10.893 -18.724 1.00 86.38 210 ASN A O 1
ATOM 1606 N N . GLU A 1 211 ? 0.878 10.364 -17.792 1.00 83.56 211 GLU A N 1
ATOM 1607 C CA . GLU A 1 211 ? 1.802 10.799 -18.839 1.00 83.56 211 GLU A CA 1
ATOM 1608 C C . GLU A 1 211 ? 3.215 10.265 -18.518 1.00 83.56 211 GLU A C 1
ATOM 1610 O O . GLU A 1 211 ? 3.384 9.436 -17.623 1.00 83.56 211 GLU A O 1
ATOM 1615 N N . GLY A 1 212 ? 4.249 10.720 -19.233 1.00 84.44 212 GLY A N 1
ATOM 1616 C CA . GLY A 1 212 ? 5.640 10.371 -18.905 1.00 84.44 212 GLY A CA 1
ATOM 1617 C C . GLY A 1 212 ? 6.076 8.961 -19.327 1.00 84.44 212 GLY A C 1
ATOM 1618 O O . GLY A 1 212 ? 7.107 8.477 -18.865 1.00 84.44 212 GLY A O 1
ATOM 1619 N N . SER A 1 213 ? 5.350 8.304 -20.239 1.00 89.06 213 SER A N 1
ATOM 1620 C CA . SER A 1 213 ? 5.670 6.953 -20.739 1.00 89.06 213 SER A CA 1
ATOM 1621 C C . SER A 1 213 ? 7.119 6.788 -21.221 1.00 89.06 213 SER A C 1
ATOM 1623 O O . SER A 1 213 ? 7.721 5.750 -20.969 1.00 89.06 213 SER A O 1
ATOM 1625 N N . GLN A 1 214 ? 7.715 7.814 -21.839 1.00 91.38 214 GLN A N 1
ATOM 1626 C CA . GLN A 1 214 ? 9.129 7.806 -22.242 1.00 91.38 214 GLN A CA 1
ATOM 1627 C C . GLN A 1 214 ? 10.091 7.739 -21.042 1.00 91.38 214 GLN A C 1
ATOM 1629 O O . GLN A 1 214 ? 11.070 6.998 -21.086 1.00 91.38 214 GLN A O 1
ATOM 1634 N N . GLN A 1 215 ? 9.800 8.461 -19.953 1.00 94.19 215 GLN A N 1
ATOM 1635 C CA . GLN A 1 215 ? 10.589 8.435 -18.714 1.00 94.19 215 GLN A CA 1
ATOM 1636 C C . GLN A 1 215 ? 10.458 7.080 -18.006 1.00 94.19 215 GLN A C 1
ATOM 1638 O O . GLN A 1 215 ? 11.455 6.532 -17.539 1.00 94.19 215 GLN A O 1
ATOM 1643 N N . ILE A 1 216 ? 9.245 6.514 -17.985 1.00 95.06 216 ILE A N 1
ATOM 1644 C CA . ILE A 1 216 ? 8.966 5.170 -17.455 1.00 95.06 216 ILE A CA 1
ATOM 1645 C C . ILE A 1 216 ? 9.772 4.120 -18.233 1.00 95.06 216 ILE A C 1
ATOM 1647 O O . ILE A 1 216 ? 10.497 3.336 -17.622 1.00 95.06 216 ILE A O 1
ATOM 1651 N N . THR A 1 217 ? 9.719 4.141 -19.570 1.00 95.12 217 THR A N 1
ATOM 1652 C CA . THR A 1 217 ? 10.508 3.234 -20.421 1.00 95.12 217 THR A CA 1
ATOM 1653 C C . THR A 1 217 ? 12.009 3.396 -20.169 1.00 95.12 217 THR A C 1
ATOM 1655 O O . THR A 1 217 ? 12.673 2.406 -19.877 1.00 95.12 217 THR A O 1
ATOM 1658 N N . ALA A 1 218 ? 12.539 4.624 -20.171 1.00 94.81 218 ALA A N 1
ATOM 1659 C CA . ALA A 1 218 ? 13.966 4.873 -19.951 1.00 94.81 218 ALA A CA 1
ATOM 1660 C C . ALA A 1 218 ? 14.462 4.390 -18.570 1.00 94.81 218 ALA A C 1
ATOM 1662 O O . ALA A 1 218 ? 15.564 3.848 -18.465 1.00 94.81 218 ALA A O 1
ATOM 1663 N N . LYS A 1 219 ? 13.649 4.523 -17.508 1.00 95.50 219 LYS A N 1
ATOM 1664 C CA . LYS A 1 219 ? 13.957 3.950 -16.184 1.00 95.50 219 LYS A CA 1
ATOM 1665 C C . LYS A 1 219 ? 13.969 2.418 -16.200 1.00 95.50 219 LYS A C 1
ATOM 1667 O O . LYS A 1 219 ? 14.871 1.814 -15.622 1.00 95.50 219 LYS A O 1
ATOM 1672 N N . LEU A 1 220 ? 12.999 1.788 -16.866 1.00 95.94 220 LEU A N 1
ATOM 1673 C CA . LEU A 1 220 ? 12.895 0.326 -16.963 1.00 95.94 220 LEU A CA 1
ATOM 1674 C C . LEU A 1 220 ? 14.004 -0.299 -17.828 1.00 95.94 220 LEU A C 1
ATOM 1676 O O . LEU A 1 220 ? 14.515 -1.371 -17.495 1.00 95.94 220 LEU A O 1
ATOM 1680 N N . GLU A 1 221 ? 14.412 0.371 -18.905 1.00 95.19 221 GLU A N 1
ATOM 1681 C CA . GLU A 1 221 ? 15.575 -0.009 -19.715 1.00 95.19 221 GLU A CA 1
ATOM 1682 C C . GLU A 1 221 ? 16.879 0.160 -18.919 1.00 95.19 221 GLU A C 1
ATOM 1684 O O . GLU A 1 221 ? 17.715 -0.749 -18.905 1.00 95.19 221 GLU A O 1
ATOM 1689 N N . GLY A 1 222 ? 17.015 1.270 -18.181 1.00 94.81 222 GLY A N 1
ATOM 1690 C CA . GLY A 1 222 ? 18.179 1.592 -17.347 1.00 94.81 222 GLY A CA 1
ATOM 1691 C C . GLY A 1 222 ? 18.480 0.589 -16.225 1.00 94.81 222 GLY A C 1
ATOM 1692 O O . GLY A 1 222 ? 19.628 0.485 -15.801 1.00 94.81 222 GLY A O 1
ATOM 1693 N N . LEU A 1 223 ? 17.497 -0.212 -15.792 1.00 94.31 223 LEU A N 1
ATOM 1694 C CA . LEU A 1 223 ? 17.713 -1.338 -14.869 1.00 94.31 223 LEU A CA 1
ATOM 1695 C C . LEU A 1 223 ? 18.504 -2.506 -15.489 1.00 94.31 223 LEU A C 1
ATOM 1697 O O . LEU A 1 223 ? 18.935 -3.411 -14.776 1.00 94.31 223 LEU A O 1
ATOM 1701 N N . GLY A 1 224 ? 18.663 -2.560 -16.816 1.00 93.94 224 GLY A N 1
ATOM 1702 C CA . GLY A 1 224 ? 19.320 -3.686 -17.489 1.00 93.94 224 GLY A CA 1
ATOM 1703 C C . GLY A 1 224 ? 18.540 -5.006 -17.380 1.00 93.94 224 GLY A C 1
ATOM 1704 O O . GLY A 1 224 ? 19.114 -6.090 -17.539 1.00 93.94 224 GLY A O 1
ATOM 1705 N N . PHE A 1 225 ? 17.234 -4.941 -17.092 1.00 95.00 225 PHE A N 1
ATOM 1706 C CA . PHE A 1 225 ? 16.345 -6.108 -16.985 1.00 95.00 225 PHE A CA 1
ATOM 1707 C C . PHE A 1 225 ? 15.747 -6.540 -18.335 1.00 95.00 225 PHE A C 1
ATOM 1709 O O . PHE A 1 225 ? 15.087 -7.576 -18.408 1.00 95.00 225 PHE A O 1
ATOM 1716 N N . GLY A 1 226 ? 16.019 -5.781 -19.405 1.00 92.50 226 GLY A N 1
ATOM 1717 C CA . GLY A 1 226 ? 15.565 -6.066 -20.769 1.00 92.50 226 GLY A CA 1
ATOM 1718 C C . GLY A 1 226 ? 14.111 -5.672 -21.041 1.00 92.50 226 GLY A C 1
ATOM 1719 O O . GLY A 1 226 ? 13.478 -6.311 -21.878 1.00 92.50 226 GLY A O 1
ATOM 1720 N N . ALA A 1 227 ? 13.590 -4.682 -20.307 1.00 94.06 227 ALA A N 1
ATOM 1721 C CA . ALA A 1 227 ? 12.213 -4.213 -20.412 1.00 94.06 227 ALA A CA 1
ATOM 1722 C C . ALA A 1 227 ? 11.852 -3.735 -21.830 1.00 94.06 227 ALA A C 1
ATOM 1724 O O . ALA A 1 227 ? 12.671 -3.076 -22.472 1.00 94.06 227 ALA A O 1
ATOM 1725 N N . LYS A 1 228 ? 10.645 -4.076 -22.300 1.00 90.38 228 LYS A N 1
ATOM 1726 C CA . LYS A 1 228 ? 10.070 -3.691 -23.604 1.00 90.38 228 LYS A CA 1
ATOM 1727 C C . LYS A 1 228 ? 8.552 -3.589 -23.528 1.00 90.38 228 LYS A C 1
ATOM 1729 O O . LYS A 1 228 ? 7.966 -4.480 -22.875 1.00 90.38 228 LYS A O 1
#

pLDDT: mean 73.21, std 25.55, range [27.47, 97.94]

Radius of gyration: 34.78 Å; Cα contacts (8 Å, |Δi|>4): 265; chains: 1; bounding box: 115×83×70 Å

Nearest PDB structures (foldseek):
  1jk9-assembly1_B  TM=7.862E-01  e=1.477E-05  Saccharomyces cerevisiae
  6fp6-assembly1_B  TM=7.863E-01  e=6.478E-05  Homo sapiens
  6fp6-assembly8_P  TM=7.608E-01  e=5.342E-05  Homo sapiens
  6fon-assembly1_C  TM=8.118E-01  e=2.342E-04  Homo sapiens
  1qup-assembly1_B  TM=7.695E-01  e=1.494E-04  Saccharomyces cerevisiae

Solvent-accessible surface area (backbone atoms only — not comparable to full-atom values): 14799 Å² total; per-residue (Å²): 136,85,82,88,90,85,85,79,88,86,82,88,80,88,83,92,79,87,91,84,90,86,89,84,84,83,90,82,91,87,83,84,86,78,89,81,85,80,83,83,86,81,89,88,93,87,88,88,81,81,92,85,81,90,86,80,90,78,84,90,81,93,80,92,76,89,79,94,75,78,81,82,70,86,70,82,50,73,71,62,60,52,62,72,46,32,30,36,36,35,29,43,27,80,60,32,69,51,72,67,44,48,48,53,52,52,60,55,51,69,78,41,91,53,60,77,47,80,48,80,37,49,94,78,22,32,39,36,39,33,27,45,65,75,63,64,66,58,50,56,48,44,42,72,68,72,35,67,39,43,84,74,49,75,45,79,42,62,53,56,84,78,29,79,41,72,49,74,33,40,27,80,59,32,70,50,71,66,46,48,48,51,54,51,61,64,48,68,82,41,83,43,53,25,39,79,48,82,37,48,94,79,22,33,39,37,41,19,15,65,55,62,63,68,60,53,48,52,43,44,43,71,69,71,39,64,43,83